Protein AF-A0A3B9SXC8-F1 (afdb_monomer_lite)

Radius of gyration: 32.92 Å; chains: 1; bounding box: 83×52×82 Å

Sequence (196 aa):
MTIPLTVTAPFRIRRLSSLREQAVCPERNLSSRKTNASVHAYSKEIAAYFRMKGECCILKHLKKNGLEVCFAIIVLLTAAAVIAHPKAPPEEQILLETEDARQQWLHLRGWQVSEPECTSVVIPDQWQTVQGENWLRLQHAQGFSPERYAGQQAEKYIYQIDSDTACAYRAELWLCSNILIGAEVYDAKTQIMQSV

pLDDT: mean 73.93, std 23.54, range [28.7, 98.19]

Secondary structure (DSSP, 8-state):
-----------------------------------HHHHHHHHHHHHHHHHHTTT-HHHHHHHHHHHHHHHHHHHHHHHHHHHTS---------B--SHHHHHHHHHTTT--EEEEEEEEEEPPS---SHHHHHHHHHHHHTT--GGGGTTSEEEEEEEEE--SSS--EEEEEEEETTEEEEEEEEETTT--EE--

Structure (mmCIF, N/CA/C/O backbone):
data_AF-A0A3B9SXC8-F1
#
_entry.id   AF-A0A3B9SXC8-F1
#
loop_
_atom_site.group_PDB
_atom_site.id
_atom_site.type_symbol
_atom_site.label_atom_id
_atom_site.label_alt_id
_atom_site.label_comp_id
_atom_site.label_asym_id
_atom_site.label_entity_id
_atom_site.label_seq_id
_atom_site.pdbx_PDB_ins_code
_atom_site.Cartn_x
_atom_site.Cartn_y
_atom_site.Cartn_z
_atom_site.occupancy
_atom_site.B_iso_or_equiv
_atom_site.auth_seq_id
_atom_site.auth_comp_id
_atom_site.auth_asym_id
_atom_site.auth_atom_id
_atom_site.pdbx_PDB_model_num
ATOM 1 N N . MET A 1 1 ? -2.656 -31.547 -40.664 1.00 41.75 1 MET A N 1
ATOM 2 C CA . MET A 1 1 ? -3.637 -31.895 -39.616 1.00 41.75 1 MET A CA 1
ATOM 3 C C . MET A 1 1 ? -4.152 -30.591 -39.055 1.00 41.75 1 MET A C 1
ATOM 5 O O . MET A 1 1 ? -3.390 -29.859 -38.443 1.00 41.75 1 MET A O 1
ATOM 9 N N . THR A 1 2 ? -5.394 -30.265 -39.389 1.00 35.53 2 THR A N 1
ATOM 10 C CA . THR A 1 2 ? -6.016 -28.961 -39.157 1.00 35.53 2 THR A CA 1
ATOM 11 C C . THR A 1 2 ? -7.237 -29.216 -38.291 1.00 35.53 2 THR A C 1
ATOM 13 O O . THR A 1 2 ? -8.120 -29.963 -38.707 1.00 35.53 2 THR A O 1
ATOM 16 N N . ILE A 1 3 ? -7.272 -28.641 -37.093 1.00 39.59 3 ILE A N 1
ATOM 17 C CA . ILE A 1 3 ? -8.461 -28.617 -36.238 1.00 39.59 3 ILE A CA 1
ATOM 18 C C . ILE A 1 3 ? -8.854 -27.143 -36.102 1.00 39.59 3 ILE A C 1
ATOM 20 O O . ILE A 1 3 ? -8.047 -26.362 -35.597 1.00 39.59 3 ILE A O 1
ATOM 24 N N . PRO A 1 4 ? -10.039 -26.730 -36.580 1.00 46.75 4 PRO A N 1
ATOM 25 C CA . PRO A 1 4 ? -10.527 -25.374 -36.402 1.00 46.75 4 PRO A CA 1
ATOM 26 C C . PRO A 1 4 ? -11.306 -25.281 -35.086 1.00 46.75 4 PRO A C 1
ATOM 28 O O . PRO A 1 4 ? -12.203 -26.084 -34.835 1.00 46.75 4 PRO A O 1
ATOM 31 N N . LEU A 1 5 ? -11.013 -24.273 -34.268 1.00 40.22 5 LEU A N 1
ATOM 32 C CA . LEU A 1 5 ? -11.935 -23.826 -33.227 1.00 40.22 5 LEU A CA 1
ATOM 33 C C . LEU A 1 5 ? -12.414 -22.425 -33.580 1.00 40.22 5 LEU A C 1
ATOM 35 O O . LEU A 1 5 ? -11.772 -21.411 -33.328 1.00 40.22 5 LEU A O 1
ATOM 39 N N . THR A 1 6 ? -13.569 -22.421 -34.229 1.00 36.28 6 THR A N 1
ATOM 40 C CA . THR A 1 6 ? -14.466 -21.285 -34.357 1.00 36.28 6 THR A CA 1
ATOM 41 C C . THR A 1 6 ? -15.052 -20.996 -32.977 1.00 36.28 6 THR A C 1
ATOM 43 O O . THR A 1 6 ? -15.774 -21.831 -32.437 1.00 36.28 6 THR A O 1
ATOM 46 N N . VAL A 1 7 ? -14.779 -19.818 -32.412 1.00 37.72 7 VAL A N 1
ATOM 47 C CA . VAL A 1 7 ? -15.604 -19.261 -31.335 1.00 37.72 7 VAL A CA 1
ATOM 48 C C . VAL A 1 7 ? -16.139 -17.910 -31.781 1.00 37.72 7 VAL A C 1
ATOM 50 O O . VAL A 1 7 ? -15.427 -16.972 -32.125 1.00 37.72 7 VAL A O 1
ATOM 53 N N . THR A 1 8 ? -17.457 -17.917 -31.839 1.00 35.22 8 THR A N 1
ATOM 54 C CA . THR A 1 8 ? -18.416 -16.904 -32.232 1.00 35.22 8 THR A CA 1
ATOM 55 C C . THR A 1 8 ? -18.545 -15.756 -31.227 1.00 35.22 8 THR A C 1
ATOM 57 O O . THR A 1 8 ? -18.486 -15.965 -30.021 1.00 35.22 8 THR A O 1
ATOM 60 N N . ALA A 1 9 ? -18.922 -14.603 -31.793 1.00 40.50 9 ALA A N 1
ATOM 61 C CA . ALA A 1 9 ? -19.643 -13.459 -31.221 1.00 40.50 9 ALA A CA 1
ATOM 62 C C . ALA A 1 9 ? -18.836 -12.342 -30.512 1.00 40.50 9 ALA A C 1
ATOM 64 O O . ALA A 1 9 ? -18.304 -12.541 -29.423 1.00 40.50 9 ALA A O 1
ATOM 65 N N . PRO A 1 10 ? -18.848 -11.105 -31.059 1.00 41.41 10 PRO A N 1
ATOM 66 C CA . PRO A 1 10 ? -18.435 -9.919 -30.320 1.00 41.41 10 PRO A CA 1
ATOM 67 C C . PRO A 1 10 ? -19.537 -9.509 -29.332 1.00 41.41 10 PRO A C 1
ATOM 69 O O . PRO A 1 10 ? -20.672 -9.221 -29.723 1.00 41.41 10 PRO A O 1
ATOM 72 N N . PHE A 1 11 ? -19.197 -9.438 -28.045 1.00 32.97 11 PHE A N 1
ATOM 73 C CA . PHE A 1 11 ? -20.052 -8.831 -27.028 1.00 32.97 11 PHE A CA 1
ATOM 74 C C . PHE A 1 11 ? -20.160 -7.324 -27.303 1.00 32.97 11 PHE A C 1
ATOM 76 O O . PHE A 1 11 ? -19.280 -6.522 -26.996 1.00 32.97 11 PHE A O 1
ATOM 83 N N . ARG A 1 12 ? -21.257 -6.935 -27.954 1.00 36.47 12 ARG A N 1
ATOM 84 C CA . ARG A 1 12 ? -21.617 -5.548 -28.245 1.00 36.47 12 ARG A CA 1
ATOM 85 C C . ARG A 1 12 ? -22.215 -4.934 -26.982 1.00 36.47 12 ARG A C 1
ATOM 87 O O . ARG A 1 12 ? -23.417 -5.052 -26.751 1.00 36.47 12 ARG A O 1
ATOM 94 N N . ILE A 1 13 ? -21.396 -4.272 -26.166 1.00 37.38 13 ILE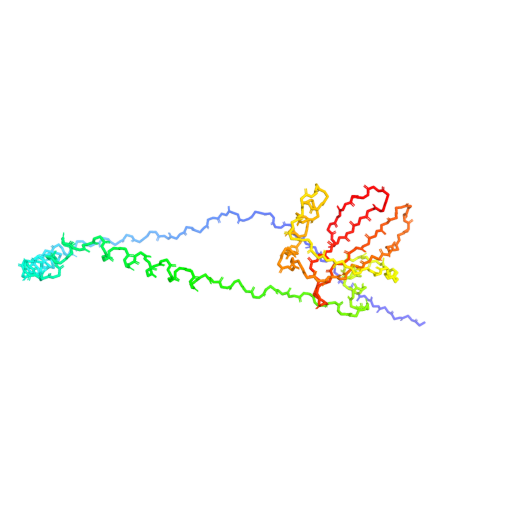 A N 1
ATOM 95 C CA . ILE A 1 13 ? -21.895 -3.486 -25.031 1.00 37.38 13 ILE A CA 1
ATOM 96 C C . ILE A 1 13 ? -22.699 -2.305 -25.592 1.00 37.38 13 ILE A C 1
ATOM 98 O O . ILE A 1 13 ? -22.151 -1.322 -26.095 1.00 37.38 13 ILE A O 1
ATOM 102 N N . ARG A 1 14 ? -24.032 -2.418 -25.549 1.00 34.25 14 ARG A N 1
ATOM 103 C CA . ARG A 1 14 ? -24.936 -1.284 -25.754 1.00 34.25 14 ARG A CA 1
ATOM 104 C C . ARG A 1 14 ? -24.784 -0.344 -24.563 1.00 34.25 14 ARG A C 1
ATOM 106 O O . ARG A 1 14 ? -25.125 -0.691 -23.438 1.00 34.25 14 ARG A O 1
ATOM 113 N N . ARG A 1 15 ? -24.314 0.868 -24.844 1.00 36.38 15 ARG A N 1
ATOM 114 C CA . ARG A 1 15 ? -24.409 2.035 -23.968 1.00 36.38 15 ARG A CA 1
ATOM 115 C C . ARG A 1 15 ? -25.897 2.307 -23.692 1.00 36.38 15 ARG A C 1
ATOM 117 O O . ARG A 1 15 ? -26.592 2.812 -24.567 1.00 36.38 15 ARG A O 1
ATOM 124 N N . LEU A 1 16 ? -26.393 1.945 -22.510 1.00 32.81 16 LEU A N 1
ATOM 125 C CA . LEU A 1 16 ? -27.698 2.390 -22.016 1.00 32.81 16 LEU A CA 1
ATOM 126 C C . LEU A 1 16 ? -27.508 3.723 -21.288 1.00 32.81 16 LEU A C 1
ATOM 128 O O . LEU A 1 16 ? -27.362 3.786 -20.073 1.00 32.81 16 LEU A O 1
ATOM 132 N N . SER A 1 17 ? -27.477 4.804 -22.061 1.00 38.69 17 SER A N 1
ATOM 133 C CA . SER A 1 17 ? -27.899 6.110 -21.565 1.00 38.69 17 SER A CA 1
ATOM 134 C C . SER A 1 17 ? -29.427 6.131 -21.474 1.00 38.69 17 SER A C 1
ATOM 136 O O . SER A 1 17 ? -30.084 5.637 -22.386 1.00 38.69 17 SER A O 1
ATOM 138 N N . SER A 1 18 ? -29.963 6.798 -20.449 1.00 40.09 18 SER A N 1
ATOM 139 C CA . SER A 1 18 ? -31.357 7.266 -20.365 1.00 40.09 18 SER A CA 1
ATOM 140 C C . SER A 1 18 ? -32.436 6.217 -20.047 1.00 40.09 18 SER A C 1
ATOM 142 O O . SER A 1 18 ? -33.113 5.728 -20.944 1.00 40.09 18 SER A O 1
ATOM 144 N N . LEU A 1 19 ? -32.707 6.020 -18.751 1.00 35.75 19 LEU A N 1
ATOM 145 C CA . LEU A 1 19 ? -34.068 5.829 -18.226 1.00 35.75 19 LEU A CA 1
ATOM 146 C C . LEU A 1 19 ? -34.187 6.554 -16.877 1.00 35.75 19 LEU A C 1
ATOM 148 O O . LEU A 1 19 ? -34.131 5.960 -15.804 1.00 35.75 19 LEU A O 1
ATOM 152 N N . ARG A 1 20 ? -34.316 7.880 -16.953 1.00 39.22 20 ARG A N 1
ATOM 153 C CA . ARG A 1 20 ? -34.888 8.716 -15.899 1.00 39.22 20 ARG A CA 1
ATOM 154 C C . ARG A 1 20 ? -36.279 9.106 -16.378 1.00 39.22 20 ARG A C 1
ATOM 156 O O . ARG A 1 20 ? -36.427 10.196 -16.899 1.00 39.22 20 ARG A O 1
ATOM 163 N N . GLU A 1 21 ? -37.275 8.236 -16.228 1.00 35.66 21 GLU A N 1
ATOM 164 C CA . GLU A 1 21 ? -38.664 8.678 -16.350 1.00 35.66 21 GLU A CA 1
ATOM 165 C C . GLU A 1 21 ? -39.648 7.720 -15.653 1.00 35.66 21 GLU A C 1
ATOM 167 O O . GLU A 1 21 ? -39.766 6.554 -16.009 1.00 35.66 21 GLU A O 1
ATOM 172 N N . GLN A 1 22 ? -40.331 8.278 -14.647 1.00 35.88 22 GLN A N 1
ATOM 173 C CA . GLN A 1 22 ? -41.727 8.041 -14.257 1.00 35.88 22 GLN A CA 1
ATOM 174 C C . GLN A 1 22 ? -42.167 6.629 -13.821 1.00 35.88 22 GLN A C 1
ATOM 176 O O . GLN A 1 22 ? -42.551 5.783 -14.620 1.00 35.88 22 GLN A O 1
ATOM 181 N N . ALA A 1 23 ? -42.323 6.469 -12.502 1.00 30.34 23 ALA A N 1
ATOM 182 C CA . ALA A 1 23 ? -43.360 5.617 -11.923 1.00 30.34 23 ALA A CA 1
ATOM 183 C C . ALA A 1 23 ? -44.338 6.507 -11.138 1.00 30.34 23 ALA A C 1
ATOM 185 O O . ALA A 1 23 ? -44.124 6.842 -9.974 1.00 30.34 23 ALA A O 1
ATOM 186 N N . VAL A 1 24 ? -45.391 6.936 -11.835 1.00 35.31 24 VAL A N 1
ATOM 187 C CA . VAL A 1 24 ? -46.638 7.455 -11.265 1.00 35.31 24 VAL A CA 1
ATOM 188 C C . VAL A 1 24 ? -47.483 6.245 -10.861 1.00 35.31 24 VAL A C 1
ATOM 190 O O . VAL A 1 24 ? -47.718 5.368 -11.688 1.00 35.31 24 VAL A O 1
ATOM 193 N N . CYS A 1 25 ? -47.966 6.204 -9.618 1.00 28.70 25 CYS A N 1
ATOM 194 C CA . CYS A 1 25 ? -49.008 5.266 -9.186 1.00 28.70 25 CYS A CA 1
ATOM 195 C C . CYS A 1 25 ? -50.291 6.039 -8.822 1.00 28.70 25 CYS A C 1
ATOM 197 O O . CYS A 1 25 ? -50.199 7.157 -8.316 1.00 28.70 25 CYS A O 1
ATOM 199 N N . PRO A 1 26 ? -51.481 5.477 -9.106 1.00 36.25 26 PRO A N 1
ATOM 200 C CA . PRO A 1 26 ? -52.708 6.241 -9.324 1.00 36.25 26 PRO A CA 1
ATOM 201 C C . PRO A 1 26 ? -53.457 6.624 -8.040 1.00 36.25 26 PRO A C 1
ATOM 203 O O . PRO A 1 26 ? -53.543 5.849 -7.085 1.00 36.25 26 PRO A O 1
ATOM 206 N N . GLU A 1 27 ? -54.080 7.805 -8.081 1.00 36.94 27 GLU A N 1
ATOM 207 C CA . GLU A 1 27 ? -55.102 8.270 -7.142 1.00 36.94 27 GLU A CA 1
ATOM 208 C C . GLU A 1 27 ? -56.268 7.277 -7.050 1.00 36.94 27 GLU A C 1
ATOM 210 O O . GLU A 1 27 ? -56.866 6.889 -8.057 1.00 36.94 27 GLU A O 1
ATOM 215 N N . ARG A 1 28 ? -56.663 6.932 -5.821 1.00 32.62 28 ARG A N 1
ATOM 216 C CA . ARG A 1 28 ? -57.955 6.302 -5.542 1.00 32.62 28 ARG A CA 1
ATOM 217 C C . ARG A 1 28 ? -58.755 7.226 -4.634 1.00 32.62 28 ARG A C 1
ATOM 219 O O . ARG A 1 28 ? -58.587 7.231 -3.419 1.00 32.62 28 ARG A O 1
ATOM 226 N N . ASN A 1 29 ? -59.632 8.006 -5.257 1.00 36.66 29 ASN A N 1
ATOM 227 C CA . ASN A 1 29 ? -60.699 8.730 -4.584 1.00 36.66 29 ASN A CA 1
ATOM 228 C C . ASN A 1 29 ? -61.654 7.720 -3.923 1.00 36.66 29 ASN A C 1
ATOM 230 O O . ASN A 1 29 ? -62.361 6.992 -4.619 1.00 36.66 29 ASN A O 1
ATOM 234 N N . LEU A 1 30 ? -61.702 7.692 -2.589 1.00 35.41 30 LEU A N 1
ATOM 235 C CA . LEU A 1 30 ? -62.837 7.149 -1.842 1.00 35.41 30 LEU A CA 1
ATOM 236 C C . LEU A 1 30 ? -63.518 8.294 -1.089 1.00 35.41 30 LEU A C 1
ATOM 238 O O . LEU A 1 30 ? -63.163 8.659 0.029 1.00 35.41 30 LEU A O 1
ATOM 242 N N . SER A 1 31 ? -64.542 8.843 -1.734 1.00 46.47 31 SER A N 1
ATOM 243 C CA . SER A 1 31 ? -65.661 9.480 -1.053 1.00 46.47 31 SER A CA 1
ATOM 244 C C . SER A 1 31 ? -66.258 8.491 -0.050 1.00 46.47 31 SER A C 1
ATOM 246 O O . SER A 1 31 ? -66.733 7.432 -0.450 1.00 46.47 31 SER A O 1
ATOM 248 N N . SER A 1 32 ? -66.294 8.844 1.236 1.00 37.50 32 SER A N 1
ATOM 249 C CA . SER A 1 32 ? -67.434 8.476 2.076 1.00 37.50 32 SER A CA 1
ATOM 250 C C . SER A 1 32 ? -67.508 9.350 3.323 1.00 37.50 32 SER A C 1
ATOM 252 O O . SER A 1 32 ? -66.786 9.178 4.300 1.00 37.50 32 SER A O 1
ATOM 254 N N . ARG A 1 33 ? -68.497 10.246 3.303 1.00 48.03 33 ARG A N 1
ATOM 255 C CA . ARG A 1 33 ? -69.255 10.672 4.486 1.00 48.03 33 ARG A CA 1
ATOM 256 C C . ARG A 1 33 ? -69.512 9.469 5.413 1.00 48.03 33 ARG A C 1
ATOM 258 O O . ARG A 1 33 ? -69.829 8.395 4.905 1.00 48.03 33 ARG A O 1
ATOM 265 N N . LYS A 1 34 ? -69.498 9.718 6.731 1.00 45.28 34 LYS A N 1
ATOM 266 C CA . LYS A 1 34 ? -69.638 8.801 7.896 1.00 45.28 34 LYS A CA 1
ATOM 267 C C . LYS A 1 34 ? -68.255 8.545 8.499 1.00 45.28 34 LYS A C 1
ATOM 269 O O . LYS A 1 34 ? -67.538 7.695 8.010 1.00 45.28 34 LYS A O 1
ATOM 274 N N . THR A 1 35 ? -67.801 9.340 9.472 1.00 44.28 35 THR A N 1
ATOM 275 C CA . THR A 1 35 ? -67.821 8.911 10.891 1.00 44.28 35 THR A CA 1
ATOM 276 C C . THR A 1 35 ? -67.582 10.073 11.884 1.00 44.28 35 THR A C 1
ATOM 278 O O . THR A 1 35 ? -66.965 9.894 12.933 1.00 44.28 35 THR A O 1
ATOM 281 N N . ASN A 1 36 ? -68.113 11.277 11.633 1.00 46.28 36 ASN A N 1
ATOM 282 C CA . ASN A 1 36 ? -67.948 12.414 12.566 1.00 46.28 36 ASN A CA 1
ATOM 283 C C . ASN A 1 36 ? -68.540 12.174 13.976 1.00 46.28 36 ASN A C 1
ATOM 285 O O . ASN A 1 36 ? -68.156 12.852 14.925 1.00 46.28 36 ASN A O 1
ATOM 289 N N . ALA A 1 37 ? -69.422 11.182 14.143 1.00 49.75 37 ALA A N 1
ATOM 290 C CA . ALA A 1 37 ? -69.947 10.783 15.450 1.00 49.75 37 ALA A CA 1
ATOM 291 C C . ALA A 1 37 ? -68.946 9.956 16.290 1.00 49.75 37 ALA A C 1
ATOM 293 O O . ALA A 1 37 ? -68.973 10.031 17.514 1.00 49.75 37 ALA A O 1
ATOM 294 N N . SER A 1 38 ? -68.024 9.216 15.658 1.00 49.53 38 SER A N 1
ATOM 295 C CA . SER A 1 38 ? -67.081 8.330 16.366 1.00 49.53 38 SER A CA 1
ATOM 296 C C . SER A 1 38 ? -65.869 9.079 16.925 1.00 49.53 38 SER A C 1
ATOM 298 O O . SER A 1 38 ? -65.367 8.744 17.994 1.00 49.53 38 SER A O 1
ATOM 300 N N . VAL A 1 39 ? -65.432 10.141 16.242 1.00 51.53 39 VAL A N 1
ATOM 301 C CA . VAL A 1 39 ? -64.294 10.971 16.679 1.00 51.53 39 VAL A CA 1
ATOM 302 C C . VAL A 1 39 ? -64.655 11.803 17.921 1.00 51.53 39 VAL A C 1
ATOM 304 O O . VAL A 1 39 ? -63.817 12.017 18.794 1.00 51.53 39 VAL A O 1
ATOM 307 N N . HIS A 1 40 ? -65.922 12.213 18.054 1.00 46.88 40 HIS A N 1
ATOM 308 C CA . HIS A 1 40 ? -66.420 12.940 19.230 1.00 46.88 40 HIS A CA 1
ATOM 309 C C . HIS A 1 40 ? -66.669 12.049 20.458 1.00 46.88 40 HIS A C 1
ATOM 311 O O . HIS A 1 40 ? -66.651 12.549 21.583 1.00 46.88 40 HIS A O 1
ATOM 317 N N . ALA A 1 41 ? -66.887 10.744 20.266 1.00 53.62 41 ALA A N 1
ATOM 318 C CA . ALA A 1 41 ? -66.973 9.785 21.367 1.00 53.62 41 ALA A CA 1
ATOM 319 C C . ALA A 1 41 ? -65.577 9.492 21.949 1.00 53.62 41 ALA A C 1
ATOM 321 O O . ALA A 1 41 ? -65.388 9.575 23.160 1.00 53.62 41 ALA A O 1
ATOM 322 N N . TYR A 1 42 ? -64.573 9.301 21.083 1.00 47.28 42 TYR A N 1
ATOM 323 C CA . TYR A 1 42 ? -63.182 9.097 21.504 1.00 47.28 42 TYR A CA 1
ATOM 324 C C . TYR A 1 42 ? -62.574 10.320 22.212 1.00 47.28 42 TYR A C 1
ATOM 326 O O . TYR A 1 42 ? -61.844 10.168 23.191 1.00 47.28 42 TYR A O 1
ATO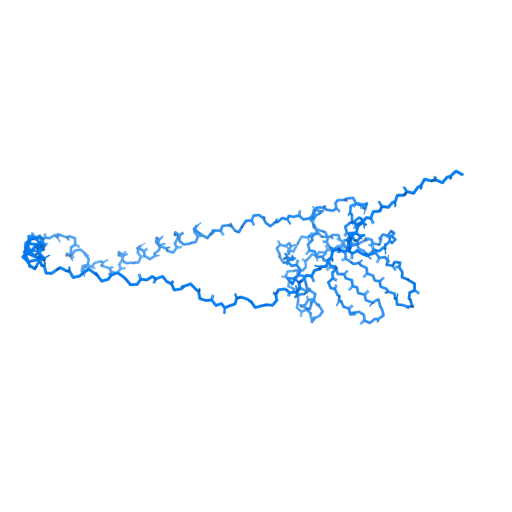M 334 N N . SER A 1 43 ? -62.887 11.548 21.776 1.00 52.94 43 SER A N 1
ATOM 335 C CA . SER A 1 43 ? -62.327 12.753 22.410 1.00 52.94 43 SER A CA 1
ATOM 336 C C . SER A 1 43 ? -62.867 12.995 23.825 1.00 52.94 43 SER A C 1
ATOM 338 O O . SER A 1 43 ? -62.132 13.487 24.684 1.00 52.94 43 SER A O 1
ATOM 340 N N . LYS A 1 44 ? -64.120 12.604 24.100 1.00 53.59 44 LYS A N 1
ATOM 341 C CA . LYS A 1 44 ? -64.721 12.708 25.439 1.00 53.59 44 LYS A CA 1
ATOM 342 C C . LYS A 1 44 ? -64.151 11.677 26.413 1.00 53.59 44 LYS A C 1
ATOM 344 O O . LYS A 1 44 ? -63.931 12.026 27.571 1.00 53.59 44 LYS A O 1
ATOM 349 N N . GLU A 1 45 ? -63.844 10.464 25.956 1.00 56.41 45 GLU A N 1
ATOM 350 C CA . GLU A 1 45 ? -63.185 9.445 26.788 1.00 56.41 45 GLU A CA 1
ATOM 351 C C . GLU A 1 45 ? -61.725 9.802 27.097 1.00 56.41 45 GLU A C 1
ATOM 353 O O . GLU A 1 45 ? -61.291 9.689 28.244 1.00 56.41 45 GLU A O 1
ATOM 358 N N . ILE A 1 46 ? -60.985 10.349 26.126 1.00 54.84 46 ILE A N 1
ATOM 359 C CA . ILE A 1 46 ? -59.613 10.833 26.351 1.00 54.84 46 ILE A CA 1
ATOM 360 C C . ILE A 1 46 ? -59.610 12.035 27.312 1.00 54.84 46 ILE A C 1
ATOM 362 O O . ILE A 1 46 ? -58.788 12.094 28.227 1.00 54.84 46 ILE A O 1
ATOM 366 N N . ALA A 1 47 ? -60.560 12.968 27.181 1.00 54.53 47 ALA A N 1
ATOM 367 C CA . ALA A 1 47 ? -60.687 14.100 28.101 1.00 54.53 47 ALA A CA 1
ATOM 368 C C . ALA A 1 47 ? -61.084 13.670 29.527 1.00 54.53 47 ALA A C 1
ATOM 370 O O . ALA A 1 47 ? -60.620 14.274 30.496 1.00 54.53 47 ALA A O 1
ATOM 371 N N . ALA A 1 48 ? -61.888 12.612 29.681 1.00 56.12 48 ALA A N 1
ATOM 372 C CA . ALA A 1 48 ? -62.197 12.020 30.983 1.00 56.12 48 ALA A CA 1
ATOM 373 C C . ALA A 1 48 ? -60.966 11.332 31.601 1.00 56.12 48 ALA A C 1
ATOM 375 O O . ALA A 1 48 ? -60.697 11.518 32.788 1.00 56.12 48 ALA A O 1
ATOM 376 N N . TYR A 1 49 ? -60.157 10.642 30.789 1.00 50.72 49 TYR A N 1
ATOM 377 C CA . TYR A 1 49 ? -58.886 10.049 31.218 1.00 50.72 49 TYR A CA 1
ATOM 378 C C . TYR A 1 49 ? -57.869 11.114 31.675 1.00 50.72 49 TYR A C 1
ATOM 380 O O . TYR A 1 49 ? -57.181 10.931 32.681 1.00 50.72 49 TYR A O 1
ATOM 388 N N . PHE A 1 50 ? -57.825 12.272 31.005 1.00 50.53 50 PHE A N 1
ATOM 389 C CA . PHE A 1 50 ? -56.994 13.409 31.421 1.00 50.53 50 PHE A CA 1
ATOM 390 C C . PHE A 1 50 ? -57.550 14.169 32.637 1.00 50.53 50 PHE A C 1
ATOM 392 O O . PHE A 1 50 ? -56.770 14.653 33.455 1.00 50.53 50 PHE A O 1
ATOM 399 N N . ARG A 1 51 ? -58.877 14.240 32.815 1.00 47.97 51 ARG A N 1
ATOM 400 C CA . ARG A 1 51 ? -59.513 14.911 33.966 1.00 47.97 51 ARG A CA 1
ATOM 401 C C . ARG A 1 51 ? -59.434 14.084 35.258 1.00 47.97 51 ARG A C 1
ATOM 403 O O . ARG A 1 51 ? -59.406 14.671 36.333 1.00 47.97 51 ARG A O 1
ATOM 410 N N . MET A 1 52 ? -59.323 12.755 35.173 1.00 45.09 52 MET A N 1
ATOM 411 C CA . MET A 1 52 ? -59.172 11.879 36.348 1.00 45.09 52 MET A CA 1
ATOM 412 C C . MET A 1 52 ? -57.728 11.756 36.866 1.00 45.09 52 MET A C 1
ATOM 414 O O . MET A 1 52 ? -57.521 11.395 38.020 1.00 45.09 52 MET A O 1
ATOM 418 N N . LYS A 1 53 ? -56.715 12.089 36.052 1.00 47.41 53 LYS A N 1
ATOM 419 C CA . LYS A 1 53 ? -55.289 12.072 36.446 1.00 47.41 53 LYS A CA 1
ATOM 420 C C . LYS A 1 53 ? -54.733 13.446 36.839 1.00 47.41 53 LYS A C 1
ATOM 422 O O . LYS A 1 53 ? -53.517 13.640 36.871 1.00 47.41 53 LYS A O 1
ATOM 427 N N . GLY A 1 54 ? -55.619 14.371 37.213 1.00 48.56 54 GLY A N 1
ATOM 428 C CA . GLY A 1 54 ? -55.280 15.685 37.771 1.00 48.56 54 GLY A CA 1
ATOM 429 C C . GLY A 1 54 ? -54.504 15.649 39.093 1.00 48.56 54 GLY A C 1
ATOM 430 O O . GLY A 1 54 ? -54.017 16.688 39.526 1.00 48.56 54 GLY A O 1
ATOM 431 N N . GLU A 1 55 ? -54.308 14.474 39.702 1.00 54.38 55 GLU A N 1
ATOM 432 C CA . GLU A 1 55 ? -53.460 14.305 40.888 1.00 54.38 55 GLU A CA 1
ATOM 433 C C . GLU A 1 55 ? -52.512 13.097 40.789 1.00 54.38 55 GLU A C 1
ATOM 435 O O . GLU A 1 55 ? -52.240 12.410 41.769 1.00 54.38 55 GLU A O 1
ATOM 440 N N . CYS A 1 56 ? -51.941 12.827 39.609 1.00 45.69 56 CYS A N 1
ATOM 441 C CA . CYS A 1 56 ? -50.800 11.912 39.538 1.00 45.69 56 CYS A CA 1
ATOM 442 C C . CYS A 1 56 ? -49.560 12.591 40.147 1.00 45.69 56 CYS A C 1
ATOM 444 O O . CYS A 1 56 ? -48.992 13.517 39.563 1.00 45.69 56 CYS A O 1
ATOM 446 N N . CYS A 1 57 ? -49.098 12.085 41.294 1.00 46.50 57 CYS A N 1
ATOM 447 C CA . CYS A 1 57 ? -47.878 12.501 42.002 1.00 46.50 57 CYS A CA 1
ATOM 448 C C . CYS A 1 57 ? -46.627 12.638 41.101 1.00 46.50 57 CYS A C 1
ATOM 450 O O . CYS A 1 57 ? -45.713 13.392 41.427 1.00 46.50 57 CYS A O 1
ATOM 452 N N . ILE A 1 58 ? -46.616 11.988 39.932 1.00 52.25 58 ILE A N 1
ATOM 453 C CA . ILE A 1 58 ? -45.561 12.065 38.909 1.00 52.25 58 ILE A CA 1
ATOM 454 C C . ILE A 1 58 ? -45.406 13.480 38.317 1.00 52.25 58 ILE A C 1
ATOM 456 O O . ILE A 1 58 ? -44.282 13.945 38.136 1.00 52.25 58 ILE A O 1
ATOM 460 N N . LEU A 1 59 ? -46.499 14.219 38.089 1.00 50.56 59 LEU A N 1
ATOM 461 C CA . LEU A 1 59 ? -46.430 15.590 37.555 1.00 50.56 59 LEU A CA 1
ATOM 462 C C . LEU A 1 59 ? -45.928 16.604 38.596 1.00 50.56 59 LEU A C 1
ATOM 464 O O . LEU A 1 59 ? -45.243 17.565 38.245 1.00 50.56 59 LEU A O 1
ATOM 468 N N . LYS A 1 60 ? -46.202 16.372 39.888 1.00 49.91 60 LYS A N 1
ATOM 469 C CA . LYS A 1 60 ? -45.656 17.199 40.980 1.00 49.91 60 LYS A CA 1
ATOM 470 C C . LYS A 1 60 ? -44.149 16.965 41.161 1.00 49.91 60 LYS A C 1
ATOM 472 O O . LYS A 1 60 ? -43.423 17.919 41.434 1.00 49.91 60 LYS A O 1
ATOM 477 N N . HIS A 1 61 ? -43.666 15.740 40.934 1.00 48.59 61 HIS A N 1
ATOM 478 C CA . HIS A 1 61 ? -42.236 15.418 41.009 1.00 48.59 61 HIS A CA 1
ATOM 479 C C . HIS A 1 61 ? -41.429 15.946 39.811 1.00 48.59 61 HIS A C 1
ATOM 481 O O . HIS A 1 61 ? -40.317 16.441 39.999 1.00 48.59 61 HIS A O 1
ATOM 487 N N . LEU A 1 62 ? -42.010 15.933 38.605 1.00 49.28 62 LEU A N 1
ATO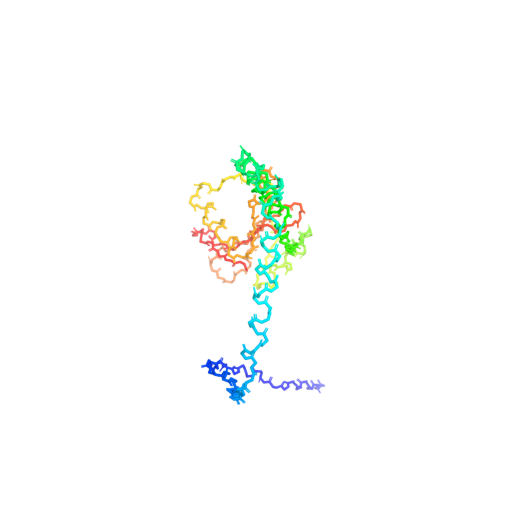M 488 C CA . LEU A 1 62 ? -41.411 16.534 37.404 1.00 49.28 62 LEU A CA 1
ATOM 489 C C . LEU A 1 62 ? -41.278 18.060 37.506 1.00 49.28 62 LEU A C 1
ATOM 491 O O . LEU A 1 62 ? -40.350 18.629 36.948 1.00 49.28 62 LEU A O 1
ATOM 495 N N . LYS A 1 63 ? -42.143 18.752 38.257 1.00 52.84 63 LYS A N 1
ATOM 496 C CA . LYS A 1 63 ? -42.003 20.206 38.450 1.00 52.84 63 LYS A CA 1
ATOM 497 C C . LYS A 1 63 ? -40.885 20.586 39.435 1.00 52.84 63 LYS A C 1
ATOM 499 O O . LYS A 1 63 ? -40.370 21.695 39.352 1.00 52.84 63 LYS A O 1
ATOM 504 N N . LYS A 1 64 ? -40.504 19.687 40.354 1.00 56.50 64 LYS A N 1
ATOM 505 C CA . LYS A 1 64 ? -39.460 19.936 41.368 1.00 56.50 64 LYS A CA 1
ATOM 506 C C . LYS A 1 64 ? -38.075 19.436 40.933 1.00 56.50 64 LYS A C 1
ATOM 508 O O . LYS A 1 64 ? -37.093 20.108 41.216 1.00 56.50 64 LYS A O 1
ATOM 513 N N . ASN A 1 65 ? -38.015 18.321 40.195 1.00 55.03 65 ASN A N 1
ATOM 514 C CA . ASN A 1 65 ? -36.765 17.671 39.770 1.00 55.03 65 ASN A CA 1
ATOM 515 C C . ASN A 1 65 ? -36.726 17.382 38.250 1.00 55.03 65 ASN A C 1
ATOM 517 O O . ASN A 1 65 ? -35.966 16.531 37.801 1.00 55.03 65 ASN A O 1
ATOM 521 N N . GLY A 1 66 ? -37.564 18.034 37.435 1.00 59.53 66 GLY A N 1
ATOM 522 C CA . GLY A 1 66 ? -37.696 17.727 36.000 1.00 59.53 66 GLY A CA 1
ATOM 523 C C . GLY A 1 66 ? -36.411 17.893 35.197 1.00 59.53 66 GLY A C 1
ATOM 524 O O . GLY A 1 66 ? -36.204 17.165 34.233 1.00 59.53 66 GLY A O 1
ATOM 525 N N . LEU A 1 67 ? -35.523 18.787 35.633 1.00 64.25 67 LEU A N 1
ATOM 526 C CA . LEU A 1 67 ? -34.210 18.968 35.020 1.00 64.25 67 LEU A CA 1
ATOM 527 C C . LEU A 1 67 ? -33.329 17.716 35.174 1.00 64.25 67 LEU A C 1
ATOM 529 O O . LEU A 1 67 ? -32.720 17.283 34.202 1.00 64.25 67 LEU A O 1
ATOM 533 N N . GLU A 1 68 ? -33.331 17.093 36.355 1.00 69.38 68 GLU A N 1
ATOM 534 C CA . GLU A 1 68 ? -32.573 15.867 36.655 1.00 69.38 68 GLU A CA 1
ATOM 535 C C . GLU A 1 68 ? -33.087 14.677 35.834 1.00 69.38 68 GLU A C 1
ATOM 537 O O . GLU A 1 68 ? -32.310 13.908 35.272 1.00 69.38 68 GLU A O 1
ATOM 542 N N . VAL A 1 69 ? -34.413 14.555 35.706 1.00 77.06 69 VAL A N 1
ATOM 543 C CA . VAL A 1 69 ? -35.044 13.479 34.925 1.00 77.06 69 VAL A CA 1
ATOM 544 C C . VAL A 1 69 ? -34.740 13.638 33.433 1.00 77.06 69 VAL A C 1
ATOM 546 O O . VAL A 1 69 ? -34.417 12.657 32.766 1.00 77.06 69 VAL A O 1
ATOM 549 N N . CYS A 1 70 ? -34.775 14.866 32.906 1.00 76.56 70 CYS A N 1
ATOM 550 C CA . CYS A 1 70 ? -34.372 15.143 31.528 1.00 76.56 70 CYS A CA 1
ATOM 551 C C . CYS A 1 70 ? -32.889 14.830 31.295 1.00 76.56 70 CYS A C 1
ATOM 553 O O . CYS A 1 70 ? -32.552 14.238 30.273 1.00 76.56 70 CYS A O 1
ATOM 555 N N . PHE A 1 71 ? -32.014 15.174 32.244 1.00 79.25 71 PHE A N 1
ATOM 556 C CA . PHE A 1 71 ? -30.584 14.886 32.143 1.00 79.25 71 PHE A CA 1
ATOM 557 C C . PHE A 1 71 ? -30.317 13.376 32.119 1.00 79.25 71 PHE A C 1
ATOM 559 O O . PHE A 1 71 ? -29.587 12.894 31.257 1.00 79.25 71 PHE A O 1
ATOM 566 N N . ALA A 1 72 ? -30.986 12.613 32.987 1.00 81.06 72 ALA A N 1
ATOM 567 C CA . ALA A 1 72 ? -30.889 11.156 33.008 1.00 81.06 72 ALA A CA 1
ATOM 568 C C . ALA A 1 72 ? -31.357 10.517 31.688 1.00 81.06 72 ALA A C 1
ATOM 570 O O . ALA A 1 72 ? -30.705 9.605 31.185 1.00 81.06 72 ALA A O 1
ATOM 571 N N . ILE A 1 73 ? -32.447 11.018 31.094 1.00 85.06 73 ILE A N 1
ATOM 572 C CA . ILE A 1 73 ? -32.949 10.538 29.797 1.00 85.06 73 ILE A CA 1
ATOM 573 C C . ILE A 1 73 ? -31.965 10.874 28.671 1.00 85.06 73 ILE A C 1
ATOM 575 O O . ILE A 1 73 ? -31.692 10.019 27.834 1.00 85.06 73 ILE A O 1
ATOM 579 N N . ILE A 1 74 ? -31.398 12.084 28.658 1.00 85.50 74 ILE A N 1
ATOM 580 C CA . ILE A 1 74 ? -30.403 12.490 27.655 1.00 85.50 74 ILE A CA 1
ATOM 581 C C . ILE A 1 74 ? -29.154 11.611 27.755 1.00 85.50 74 ILE A C 1
ATOM 583 O O . ILE A 1 74 ? -28.698 11.115 26.731 1.00 85.50 74 ILE A O 1
ATOM 587 N N . VAL A 1 75 ? -28.645 11.356 28.964 1.00 86.38 75 VAL A N 1
ATOM 588 C CA . VAL A 1 75 ? -27.491 10.468 29.192 1.00 86.38 75 VAL A CA 1
ATOM 589 C C . VAL A 1 75 ? -27.780 9.037 28.726 1.00 86.38 75 VAL A C 1
ATOM 591 O O . VAL A 1 75 ? -26.926 8.397 28.121 1.00 86.38 75 VAL A O 1
ATOM 594 N N . LEU A 1 76 ? -28.994 8.532 28.956 1.00 84.06 76 LEU A N 1
ATOM 595 C CA . L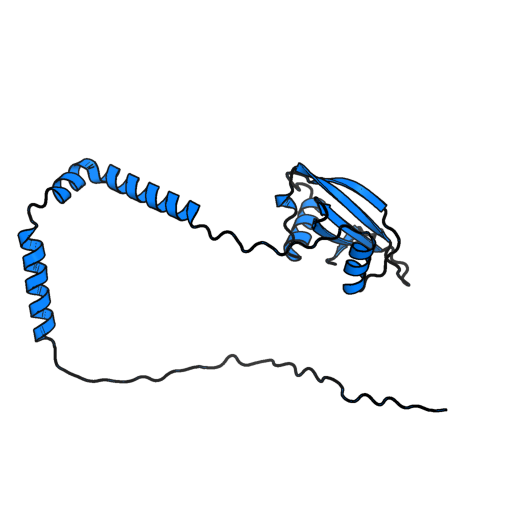EU A 1 76 ? -29.410 7.211 28.481 1.00 84.06 76 LEU A CA 1
ATOM 596 C C . LEU A 1 76 ? -29.498 7.143 26.952 1.00 84.06 76 LEU A C 1
ATOM 598 O O . LEU A 1 76 ? -29.058 6.161 26.357 1.00 84.06 76 LEU A O 1
ATOM 602 N N . LEU A 1 77 ? -30.037 8.183 26.315 1.00 83.25 77 LEU A N 1
ATOM 603 C CA . LEU A 1 77 ? -30.150 8.260 24.859 1.00 83.25 77 LEU A CA 1
ATOM 604 C C . LEU A 1 77 ? -28.782 8.425 24.186 1.00 83.25 77 LEU A C 1
ATOM 606 O O . LEU A 1 77 ? -28.541 7.789 23.162 1.00 83.25 77 LEU A O 1
ATOM 610 N N . THR A 1 78 ? -27.868 9.218 24.757 1.00 75.56 78 THR A N 1
ATOM 611 C CA . THR A 1 78 ? -26.500 9.349 24.232 1.00 75.56 78 THR A CA 1
ATOM 612 C C . THR A 1 78 ? -25.704 8.065 24.431 1.00 75.56 78 THR A C 1
ATOM 614 O O . THR A 1 78 ? -25.055 7.617 23.491 1.00 75.56 78 THR A O 1
ATOM 617 N N . ALA A 1 79 ? -25.809 7.409 25.590 1.00 77.00 79 ALA A N 1
ATOM 618 C CA . ALA A 1 79 ? -25.185 6.107 25.816 1.00 77.00 79 ALA A CA 1
ATOM 619 C C . ALA A 1 79 ? -25.711 5.045 24.836 1.00 77.00 79 ALA A C 1
ATOM 621 O O . ALA A 1 79 ? -24.927 4.308 24.242 1.00 77.00 79 ALA A O 1
ATOM 622 N N . ALA A 1 80 ? -27.027 5.003 24.603 1.00 75.06 80 ALA A N 1
ATOM 623 C CA . ALA A 1 80 ? -27.625 4.095 23.629 1.00 75.06 80 ALA A CA 1
ATOM 624 C C . ALA A 1 80 ? -27.163 4.393 22.193 1.00 75.06 80 ALA A C 1
ATOM 626 O O . ALA A 1 80 ? -26.878 3.458 21.453 1.00 75.06 80 ALA A O 1
ATOM 627 N N . ALA A 1 81 ? -27.033 5.667 21.806 1.00 72.94 81 ALA A N 1
ATOM 628 C CA . ALA A 1 81 ? -26.532 6.057 20.487 1.00 72.94 81 ALA A CA 1
ATOM 629 C C . ALA A 1 81 ? -25.055 5.676 20.276 1.00 72.94 81 ALA A C 1
ATOM 631 O O . ALA A 1 81 ? -24.703 5.215 19.194 1.00 72.94 81 ALA A O 1
ATOM 632 N N . VAL A 1 82 ? -24.221 5.794 21.317 1.00 69.62 82 VAL A N 1
ATOM 633 C CA . VAL A 1 82 ? -22.809 5.371 21.283 1.00 69.62 82 VAL A CA 1
ATOM 634 C C . VAL A 1 82 ? -22.684 3.850 21.131 1.00 69.62 82 VAL A C 1
ATOM 636 O O . VAL A 1 82 ? -21.830 3.369 20.393 1.00 69.62 82 VAL A O 1
ATOM 639 N N . ILE A 1 83 ? -23.551 3.076 21.791 1.00 70.31 83 ILE A N 1
ATOM 640 C CA . ILE A 1 83 ? -23.548 1.605 21.697 1.00 70.31 83 ILE A CA 1
ATOM 641 C C . ILE A 1 83 ? -24.149 1.129 20.366 1.00 70.31 83 ILE A C 1
ATOM 643 O O . ILE A 1 83 ? -23.707 0.128 19.806 1.00 70.31 83 ILE A O 1
ATOM 647 N N . ALA A 1 84 ? -25.156 1.837 19.853 1.00 66.00 84 ALA A N 1
ATOM 648 C CA . ALA A 1 84 ? -25.880 1.475 18.641 1.00 66.00 84 ALA A CA 1
ATOM 649 C C . ALA A 1 84 ? -25.211 1.958 17.349 1.00 66.00 84 ALA A C 1
ATOM 651 O O . ALA A 1 84 ? -25.809 1.796 16.285 1.00 66.00 84 ALA A O 1
ATOM 652 N N . HIS A 1 85 ? -24.000 2.530 17.403 1.00 58.69 85 HIS A N 1
ATOM 653 C CA . HIS A 1 85 ? -23.227 2.764 16.189 1.00 58.69 85 HIS A CA 1
ATOM 654 C C . HIS A 1 85 ? -23.078 1.426 15.458 1.00 58.69 85 HIS A C 1
ATOM 656 O O . HIS A 1 85 ? -22.444 0.512 15.997 1.00 58.69 85 HIS A O 1
ATOM 662 N N . PRO A 1 86 ? -23.681 1.263 14.265 1.00 56.62 86 PRO A N 1
ATOM 663 C CA . PRO A 1 86 ? -23.529 0.034 13.517 1.00 56.62 86 PRO A CA 1
ATOM 664 C C . PRO A 1 86 ? -22.038 -0.129 13.251 1.00 56.62 86 PRO A C 1
ATOM 666 O O . PRO A 1 86 ? -21.428 0.693 12.566 1.00 56.62 86 PRO A O 1
ATOM 669 N N . LYS A 1 87 ? -21.444 -1.165 13.852 1.00 54.19 87 LYS A N 1
ATOM 670 C CA . LYS A 1 87 ? -20.089 -1.593 13.526 1.00 54.19 87 LYS A CA 1
ATOM 671 C C . LYS A 1 87 ? -20.089 -1.788 12.018 1.00 54.19 87 LYS A C 1
ATOM 673 O O . LYS A 1 87 ? -20.865 -2.608 11.522 1.00 54.19 87 LYS A O 1
ATOM 678 N N . ALA A 1 88 ? -19.309 -0.970 11.310 1.00 56.59 88 ALA A N 1
ATOM 679 C CA . ALA A 1 88 ? -19.172 -1.098 9.870 1.00 56.59 88 ALA A CA 1
ATOM 680 C C . ALA A 1 88 ? -18.919 -2.582 9.552 1.00 56.59 88 ALA A C 1
ATOM 682 O O . ALA A 1 88 ? -18.203 -3.239 10.325 1.00 56.59 88 ALA A O 1
ATOM 683 N N . PRO A 1 89 ? -19.542 -3.133 8.493 1.00 53.81 89 PRO A N 1
ATOM 684 C CA . PRO A 1 89 ? -19.252 -4.490 8.056 1.00 53.81 89 PRO A CA 1
ATOM 685 C C . PRO A 1 89 ? -17.733 -4.682 8.026 1.00 53.81 89 PRO A C 1
ATOM 687 O O . PRO A 1 89 ? -17.044 -3.732 7.643 1.00 53.81 89 PRO A O 1
ATOM 690 N N . PRO A 1 90 ? -17.203 -5.837 8.469 1.00 57.72 90 PRO A N 1
ATOM 691 C CA . PRO A 1 90 ? -15.775 -6.097 8.396 1.00 57.72 90 PRO A CA 1
ATOM 692 C C . PRO A 1 90 ? -15.309 -5.797 6.977 1.00 57.72 90 PRO A C 1
ATOM 694 O O . PRO A 1 90 ? -15.781 -6.414 6.025 1.00 57.72 90 PRO A O 1
ATOM 697 N N . GLU A 1 91 ? -14.469 -4.777 6.851 1.00 66.69 91 GLU A N 1
ATOM 698 C CA . GLU A 1 91 ? -13.857 -4.412 5.587 1.00 66.69 91 GLU A CA 1
ATOM 699 C C . GLU A 1 91 ? -13.089 -5.636 5.094 1.00 66.69 91 GLU A C 1
ATOM 701 O O . GLU A 1 91 ? -12.349 -6.250 5.869 1.00 66.69 91 GLU A O 1
ATOM 706 N N . GLU A 1 92 ? -13.359 -6.061 3.861 1.00 80.38 92 GLU A N 1
ATOM 707 C CA . GLU A 1 92 ? -12.747 -7.262 3.306 1.00 80.38 92 GLU A CA 1
ATOM 708 C C . GLU A 1 92 ? -11.234 -7.041 3.224 1.00 80.38 92 GLU A C 1
ATOM 710 O O . GLU A 1 92 ? -10.745 -6.215 2.455 1.00 80.38 92 GLU A O 1
ATOM 715 N N . GLN A 1 93 ? -10.492 -7.733 4.088 1.00 90.19 93 GLN A N 1
ATOM 716 C CA . GLN A 1 93 ? -9.046 -7.592 4.176 1.00 90.19 93 GLN A CA 1
ATOM 717 C C . GLN A 1 93 ? -8.387 -8.366 3.040 1.00 90.19 93 GLN A C 1
ATOM 719 O O . GLN A 1 93 ? -8.632 -9.558 2.857 1.00 90.19 93 GLN A O 1
ATOM 724 N N . ILE A 1 94 ? -7.499 -7.698 2.311 1.00 94.88 94 ILE A N 1
ATOM 725 C CA . ILE A 1 94 ? -6.704 -8.322 1.257 1.00 94.88 94 ILE A CA 1
ATOM 726 C C . ILE A 1 94 ? -5.426 -8.873 1.899 1.00 94.88 94 ILE A C 1
ATOM 728 O O . ILE A 1 94 ? -4.541 -8.107 2.276 1.00 94.88 94 ILE A O 1
ATOM 732 N N . LEU A 1 95 ? -5.332 -10.196 2.036 1.00 96.56 95 LEU A N 1
ATOM 733 C CA . LEU A 1 95 ? -4.166 -10.880 2.603 1.00 96.56 95 LEU A CA 1
ATOM 734 C C . LEU A 1 95 ? -3.161 -11.241 1.499 1.00 96.56 95 LEU A C 1
ATOM 736 O O . LEU A 1 95 ? -3.512 -11.968 0.574 1.00 96.56 95 LEU A O 1
ATOM 740 N N . LEU A 1 96 ? -1.914 -10.775 1.614 1.00 96.94 96 LEU A N 1
ATOM 741 C CA . LEU A 1 96 ? -0.842 -10.993 0.631 1.00 96.94 96 LEU A CA 1
ATOM 742 C C . LEU A 1 96 ? 0.464 -11.476 1.293 1.00 96.94 96 LEU A C 1
ATOM 744 O O . LEU A 1 96 ? 1.526 -10.865 1.161 1.00 96.94 96 LEU A O 1
ATOM 748 N N . GLU A 1 97 ? 0.378 -12.582 2.030 1.00 94.75 97 GLU A N 1
ATOM 749 C CA . GLU A 1 97 ? 1.489 -13.150 2.810 1.00 94.75 97 GLU A CA 1
ATOM 750 C C . GLU A 1 97 ? 2.685 -13.585 1.949 1.00 94.75 97 GLU A C 1
ATOM 752 O O . GLU A 1 97 ? 3.836 -13.280 2.267 1.00 94.75 97 GLU A O 1
ATOM 757 N N . THR A 1 98 ? 2.431 -14.263 0.830 1.00 97.25 98 THR A N 1
ATOM 758 C CA . THR A 1 98 ? 3.495 -14.779 -0.038 1.00 97.25 98 THR A CA 1
ATOM 759 C C . THR A 1 98 ? 3.863 -13.785 -1.134 1.00 97.25 98 THR A C 1
ATOM 761 O O . THR A 1 98 ? 3.055 -12.954 -1.553 1.00 97.25 98 THR A O 1
ATOM 764 N N . GLU A 1 99 ? 5.097 -13.880 -1.627 1.00 97.44 99 GLU A N 1
ATOM 765 C CA . GLU A 1 99 ? 5.535 -13.086 -2.778 1.00 97.44 99 GLU A CA 1
ATOM 766 C C . GLU A 1 99 ? 4.692 -13.365 -4.021 1.00 97.44 99 GLU A C 1
ATOM 768 O O . GLU A 1 99 ? 4.222 -12.424 -4.654 1.00 97.44 99 GLU A O 1
ATOM 773 N N . ASP A 1 100 ? 4.411 -14.640 -4.297 1.00 97.00 100 ASP A N 1
ATOM 774 C CA . ASP A 1 100 ? 3.549 -15.061 -5.403 1.00 97.00 100 ASP A CA 1
ATOM 775 C C . ASP A 1 100 ? 2.153 -14.422 -5.311 1.00 97.00 100 ASP A C 1
ATOM 777 O O . ASP A 1 100 ? 1.655 -13.885 -6.296 1.00 97.00 100 ASP A O 1
ATOM 781 N N . ALA A 1 101 ? 1.560 -14.343 -4.111 1.00 97.81 101 ALA A N 1
ATOM 782 C CA . ALA A 1 101 ? 0.278 -13.664 -3.920 1.00 97.81 101 ALA A CA 1
ATOM 783 C C . ALA A 1 101 ? 0.365 -12.163 -4.239 1.00 97.81 101 ALA A C 1
ATOM 785 O O . ALA A 1 101 ? -0.535 -11.616 -4.881 1.00 97.81 101 ALA A O 1
ATOM 786 N N . ARG A 1 102 ? 1.446 -11.484 -3.829 1.00 98.06 102 ARG A N 1
ATOM 787 C CA . ARG A 1 102 ? 1.668 -10.059 -4.136 1.00 98.06 102 ARG A CA 1
ATOM 788 C C . ARG A 1 102 ? 1.860 -9.825 -5.634 1.00 98.06 102 ARG A C 1
ATOM 790 O O . ARG A 1 102 ? 1.212 -8.943 -6.198 1.00 98.06 102 ARG A O 1
ATOM 797 N N . GLN A 1 103 ? 2.700 -10.625 -6.286 1.00 97.56 103 GLN A N 1
ATOM 798 C CA . GLN A 1 103 ? 2.944 -10.537 -7.727 1.00 97.56 103 GLN A CA 1
ATOM 799 C C . GLN A 1 103 ? 1.680 -10.868 -8.526 1.00 97.56 103 GLN A C 1
ATOM 801 O O . GLN A 1 103 ? 1.334 -10.142 -9.455 1.00 97.56 103 GLN A O 1
ATOM 806 N N . GLN A 1 104 ? 0.925 -11.894 -8.128 1.00 97.62 104 GLN A N 1
ATOM 807 C CA . GLN A 1 104 ? -0.350 -12.236 -8.752 1.00 97.62 104 GLN A CA 1
ATOM 808 C C . GLN A 1 104 ? -1.384 -11.114 -8.586 1.00 97.62 104 GLN A C 1
ATOM 810 O O . GLN A 1 104 ? -2.115 -10.802 -9.527 1.00 97.62 104 GLN A O 1
ATOM 815 N N . TRP A 1 105 ? -1.442 -10.473 -7.416 1.00 97.56 105 TRP A N 1
ATOM 816 C CA . TRP A 1 105 ? -2.351 -9.353 -7.163 1.00 97.56 105 TRP A CA 1
ATOM 817 C C . TRP A 1 105 ? -2.066 -8.150 -8.075 1.00 97.56 105 TRP A C 1
ATOM 819 O O . TRP A 1 105 ? -3.009 -7.518 -8.566 1.00 97.56 105 TRP A O 1
ATOM 829 N N . LEU A 1 106 ? -0.785 -7.869 -8.335 1.00 97.19 106 LEU A N 1
ATOM 830 C CA . LEU A 1 106 ? -0.327 -6.861 -9.297 1.00 97.19 106 LEU A CA 1
ATOM 831 C C . LEU A 1 106 ? -0.612 -7.288 -10.745 1.00 97.19 106 LEU A C 1
ATOM 833 O O . LEU A 1 106 ? -1.148 -6.505 -11.530 1.00 97.19 106 LEU A O 1
ATOM 837 N N . HIS A 1 107 ? -0.357 -8.554 -11.077 1.00 96.31 107 HIS A N 1
ATOM 838 C CA . HIS A 1 107 ? -0.596 -9.116 -12.405 1.00 96.31 107 HIS A CA 1
ATOM 839 C C . HIS A 1 107 ? -2.068 -9.041 -12.820 1.00 96.31 107 HIS A C 1
ATOM 841 O O . HIS A 1 107 ? -2.380 -8.629 -13.936 1.00 96.31 107 HIS A O 1
ATOM 847 N N . LEU A 1 108 ? -2.992 -9.358 -11.906 1.00 96.56 108 LEU A N 1
ATOM 848 C CA . LEU A 1 108 ? -4.436 -9.240 -12.142 1.00 96.56 108 LEU A CA 1
ATOM 849 C C . LEU A 1 108 ? -4.888 -7.794 -12.419 1.00 96.56 108 LEU A C 1
ATOM 851 O O . LEU A 1 108 ? -5.956 -7.594 -12.996 1.00 96.56 108 LEU A O 1
ATOM 855 N N . ARG A 1 109 ? -4.077 -6.798 -12.041 1.00 95.19 109 ARG A N 1
ATOM 856 C CA . ARG A 1 109 ? -4.282 -5.367 -12.329 1.00 95.19 109 ARG A CA 1
ATOM 857 C C . ARG A 1 109 ? -3.509 -4.876 -13.554 1.00 95.19 109 ARG A C 1
ATOM 859 O O . ARG A 1 109 ? -3.574 -3.701 -13.890 1.00 95.19 109 ARG A O 1
ATOM 866 N N . GLY A 1 110 ? -2.839 -5.780 -14.267 1.00 93.69 110 GLY A N 1
ATOM 867 C CA . GLY A 1 110 ? -2.127 -5.485 -15.508 1.00 93.69 110 GLY A CA 1
ATOM 868 C C . GLY A 1 110 ? -0.651 -5.136 -15.329 1.00 93.69 110 GLY A C 1
ATOM 869 O O . GLY A 1 110 ? -0.010 -4.752 -16.305 1.00 93.69 110 GLY A O 1
ATOM 870 N N . TRP A 1 111 ? -0.095 -5.296 -14.126 1.00 93.88 111 TRP A N 1
ATOM 871 C CA . TRP A 1 111 ? 1.306 -4.993 -13.841 1.00 93.88 111 TRP A CA 1
ATOM 872 C C . TRP A 1 111 ? 2.148 -6.269 -13.821 1.00 93.88 111 TRP A C 1
ATOM 874 O O . TRP A 1 111 ? 1.920 -7.161 -13.008 1.00 93.88 111 TRP A O 1
ATOM 884 N N . GLN A 1 112 ? 3.135 -6.358 -14.712 1.00 93.81 112 GLN A N 1
ATOM 885 C CA . GLN A 1 112 ? 4.186 -7.376 -14.633 1.00 93.81 112 GLN A CA 1
ATOM 886 C C . GLN A 1 112 ? 5.360 -6.818 -13.839 1.00 93.81 112 GLN A C 1
ATOM 888 O O . GLN A 1 112 ? 5.743 -5.664 -14.041 1.00 93.81 112 GLN A O 1
ATOM 893 N N . VAL A 1 113 ? 5.885 -7.611 -12.908 1.00 95.19 113 VAL A N 1
ATOM 894 C CA . VAL A 1 113 ? 6.877 -7.148 -11.940 1.00 95.19 113 VAL A CA 1
ATOM 895 C C . VAL A 1 113 ? 7.968 -8.176 -11.671 1.00 95.19 113 VAL A C 1
ATOM 897 O O . VAL A 1 113 ? 7.720 -9.379 -11.732 1.00 95.19 113 VAL A O 1
ATOM 900 N N . SER A 1 114 ? 9.153 -7.682 -11.312 1.00 92.69 114 SER A N 1
ATOM 901 C CA . SER A 1 114 ? 10.278 -8.491 -10.832 1.00 92.69 114 SER A CA 1
ATOM 902 C C . SER A 1 114 ? 10.174 -8.811 -9.334 1.00 92.69 114 SER A C 1
ATOM 904 O O . SER A 1 114 ? 9.200 -8.463 -8.672 1.00 92.69 114 SER A O 1
ATOM 906 N N . GLU A 1 115 ? 11.209 -9.426 -8.759 1.00 94.00 115 GLU A N 1
ATOM 907 C CA . GLU A 1 115 ? 11.351 -9.541 -7.300 1.00 94.00 115 GLU A CA 1
ATOM 908 C C . GLU A 1 115 ? 11.374 -8.150 -6.625 1.00 94.00 115 GLU A C 1
ATOM 910 O O . GLU A 1 115 ? 11.900 -7.193 -7.217 1.00 94.00 115 GLU A O 1
ATOM 915 N N . PRO A 1 116 ? 10.789 -8.009 -5.419 1.00 96.81 116 PRO A N 1
ATOM 916 C CA . PRO A 1 116 ? 10.708 -6.735 -4.720 1.00 96.81 116 PRO A CA 1
ATOM 917 C C . PRO A 1 116 ? 11.932 -6.430 -3.855 1.00 96.81 116 PRO A C 1
ATOM 919 O O . PRO A 1 116 ? 12.557 -7.307 -3.264 1.00 96.81 116 PRO A O 1
ATOM 922 N N . GLU A 1 117 ? 12.165 -5.140 -3.639 1.00 96.88 117 GLU A N 1
ATOM 923 C CA . GLU A 1 117 ? 12.919 -4.650 -2.488 1.00 96.88 117 GLU A CA 1
ATOM 924 C C . GLU A 1 117 ? 11.970 -4.519 -1.286 1.00 96.88 117 GLU A C 1
ATOM 926 O O . GLU A 1 117 ? 10.899 -3.918 -1.399 1.00 96.88 117 GLU A O 1
ATOM 931 N N . CYS A 1 118 ? 12.342 -5.072 -0.128 1.00 96.75 118 CYS A N 1
ATOM 932 C CA . CYS A 1 118 ? 11.534 -5.012 1.095 1.00 96.75 118 CYS A CA 1
ATOM 933 C C . CYS A 1 118 ? 12.181 -4.100 2.142 1.00 96.75 118 CYS A C 1
ATOM 935 O O . CYS A 1 118 ? 13.381 -4.182 2.407 1.00 96.75 118 CYS A O 1
ATOM 937 N N . THR A 1 119 ? 11.385 -3.229 2.762 1.00 97.06 119 THR A N 1
ATOM 938 C CA . THR A 1 119 ? 11.808 -2.381 3.884 1.00 97.06 119 THR A CA 1
ATOM 939 C C . THR A 1 119 ? 10.748 -2.378 4.981 1.00 97.06 119 THR A C 1
ATOM 941 O O . THR A 1 119 ? 9.572 -2.150 4.714 1.00 97.06 119 THR A O 1
ATOM 944 N N . SER A 1 120 ? 11.158 -2.582 6.234 1.00 96.88 120 SER A N 1
ATOM 945 C CA . SER A 1 120 ? 10.282 -2.380 7.395 1.00 96.88 120 SER A CA 1
ATOM 946 C C . SER A 1 120 ? 10.168 -0.898 7.747 1.00 96.88 120 SER A C 1
ATOM 948 O O . SER A 1 120 ? 11.175 -0.201 7.871 1.00 96.88 120 SER A O 1
ATOM 950 N N . VAL A 1 121 ? 8.942 -0.432 7.957 1.00 96.31 121 VAL A N 1
ATOM 951 C CA . VAL A 1 121 ? 8.614 0.952 8.313 1.00 96.31 121 VAL A CA 1
ATOM 952 C C . VAL A 1 121 ? 7.606 0.977 9.457 1.00 96.31 121 VAL A C 1
ATOM 954 O O . VAL A 1 121 ? 6.844 0.033 9.649 1.00 96.31 121 VAL A O 1
ATOM 957 N N . VAL A 1 122 ? 7.594 2.059 10.232 1.00 96.88 122 VAL A N 1
ATOM 958 C CA . VAL A 1 122 ? 6.534 2.311 11.218 1.00 96.88 122 VAL A CA 1
ATOM 959 C C . VAL A 1 122 ? 5.508 3.225 10.572 1.00 96.88 122 VAL A C 1
ATOM 961 O O . VAL A 1 122 ? 5.870 4.261 10.010 1.00 96.88 122 VAL A O 1
ATOM 964 N N . ILE A 1 123 ? 4.237 2.843 10.643 1.00 96.00 123 ILE A N 1
ATOM 965 C CA . ILE A 1 123 ? 3.149 3.653 10.100 1.00 96.00 123 ILE A CA 1
ATOM 966 C C . ILE A 1 123 ? 3.019 4.910 10.968 1.00 96.00 123 ILE A C 1
ATOM 968 O O . ILE A 1 123 ? 2.830 4.790 12.182 1.00 96.00 123 ILE A O 1
ATOM 972 N N . PRO A 1 124 ? 3.132 6.115 10.386 1.00 93.81 124 PRO A N 1
ATOM 973 C CA . PRO A 1 124 ? 3.106 7.343 11.162 1.00 93.81 124 PRO A CA 1
ATOM 974 C C . PRO A 1 124 ? 1.716 7.594 11.751 1.00 93.81 124 PRO A C 1
ATOM 976 O O . PRO A 1 124 ? 0.697 7.340 11.107 1.00 93.81 124 PRO A O 1
ATOM 979 N N . ASP A 1 125 ? 1.679 8.178 12.948 1.00 90.38 125 ASP A N 1
ATOM 980 C CA . ASP A 1 125 ? 0.426 8.613 13.579 1.00 90.38 125 ASP A CA 1
ATOM 981 C C . ASP A 1 125 ? -0.248 9.752 12.806 1.00 90.38 125 ASP A C 1
ATOM 983 O O . ASP A 1 125 ? -1.468 9.913 12.842 1.00 90.38 125 ASP A O 1
ATOM 987 N N . GLN A 1 126 ? 0.551 10.572 12.114 1.00 89.25 126 GLN A N 1
ATOM 988 C CA . GLN A 1 126 ? 0.082 11.714 11.337 1.00 89.25 126 GLN A CA 1
ATOM 989 C C . GLN A 1 126 ? 0.893 11.878 10.047 1.00 89.25 126 GLN A C 1
ATOM 991 O O . GLN A 1 126 ? 2.123 11.899 10.062 1.00 89.25 126 GLN A O 1
ATOM 996 N N . TRP A 1 127 ? 0.193 12.075 8.930 1.00 89.88 127 TRP A N 1
ATOM 997 C CA . TRP A 1 127 ? 0.771 12.249 7.595 1.00 89.88 127 TRP A CA 1
ATOM 998 C C . TRP A 1 127 ? 0.937 13.734 7.243 1.00 89.88 127 TRP A C 1
ATOM 1000 O O . TRP A 1 127 ? 0.369 14.198 6.270 1.00 89.88 127 TRP A O 1
ATOM 1010 N N . GLN A 1 128 ? 1.677 14.504 8.046 1.00 88.69 128 GLN A N 1
ATOM 1011 C CA . GLN A 1 128 ? 1.710 15.980 7.952 1.00 88.69 128 GLN A CA 1
ATOM 1012 C C . GLN A 1 128 ? 2.477 16.547 6.740 1.00 88.69 128 GLN A C 1
ATOM 1014 O O . GLN A 1 128 ? 2.493 17.757 6.518 1.00 88.69 128 GLN A O 1
ATOM 1019 N N . THR A 1 129 ? 3.188 15.709 5.983 1.00 91.94 129 THR A N 1
ATOM 1020 C CA . THR A 1 129 ? 3.895 16.160 4.779 1.00 91.94 129 THR A CA 1
ATOM 1021 C C . THR A 1 129 ? 2.922 16.227 3.610 1.00 91.94 129 THR A C 1
ATOM 1023 O O . THR A 1 129 ? 2.055 15.371 3.483 1.00 91.94 129 THR A O 1
ATOM 1026 N N . VAL A 1 130 ? 3.096 17.184 2.693 1.00 91.25 130 VAL A N 1
ATOM 1027 C CA . VAL A 1 130 ? 2.245 17.288 1.489 1.00 91.25 130 VAL A CA 1
ATOM 1028 C C . VAL A 1 130 ? 2.229 15.969 0.702 1.00 91.25 130 VAL A C 1
ATOM 1030 O O . VAL A 1 130 ? 1.195 15.561 0.179 1.00 91.25 130 VAL A O 1
ATOM 1033 N N . GLN A 1 131 ? 3.368 15.275 0.637 1.00 89.38 131 GLN A N 1
ATOM 1034 C CA . GLN A 1 131 ? 3.485 13.955 0.019 1.00 89.38 131 GLN A CA 1
ATOM 1035 C C . GLN A 1 131 ? 2.677 12.905 0.786 1.00 89.38 131 GLN A C 1
ATOM 1037 O O . GLN A 1 131 ? 1.924 12.162 0.166 1.00 89.38 131 GLN A O 1
ATOM 1042 N N . GLY A 1 132 ? 2.783 12.883 2.116 1.00 92.19 132 GLY A N 1
ATOM 1043 C CA . GLY 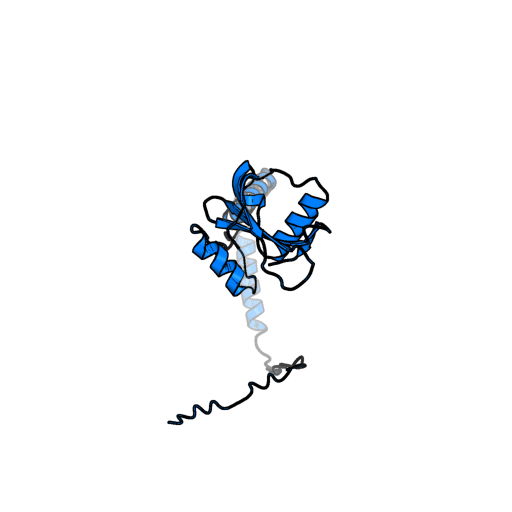A 1 132 ? 2.025 11.978 2.973 1.00 92.19 132 GLY A CA 1
ATOM 1044 C C . GLY A 1 132 ? 0.517 12.204 2.891 1.00 92.19 132 GLY A C 1
ATOM 1045 O O . GLY A 1 132 ? -0.236 11.246 2.760 1.00 92.19 132 GLY A O 1
ATOM 1046 N N . GLU A 1 133 ? 0.064 13.457 2.883 1.00 94.00 133 GLU A N 1
ATOM 1047 C CA . GLU A 1 133 ? -1.352 13.796 2.703 1.00 94.00 133 GLU A CA 1
ATOM 1048 C C . GLU A 1 133 ? -1.865 13.385 1.318 1.00 94.00 133 GLU A C 1
ATOM 1050 O O . GLU A 1 133 ? -2.984 12.885 1.186 1.00 94.00 133 GLU A O 1
ATOM 1055 N N . ASN A 1 134 ? -1.062 13.591 0.267 1.00 93.56 134 ASN A N 1
ATOM 1056 C CA . ASN A 1 134 ? -1.407 13.169 -1.090 1.00 93.56 134 ASN A CA 1
ATOM 1057 C C . ASN A 1 134 ? -1.492 11.645 -1.203 1.00 93.56 134 ASN A C 1
ATOM 1059 O O . ASN A 1 134 ? -2.432 11.140 -1.816 1.00 93.56 134 ASN A O 1
ATOM 1063 N N . TRP A 1 135 ? -0.546 10.937 -0.588 1.00 94.25 135 TRP A N 1
ATOM 1064 C CA . TRP A 1 135 ? -0.541 9.484 -0.513 1.00 94.25 135 TRP A CA 1
ATOM 1065 C C . TRP A 1 135 ? -1.774 8.973 0.232 1.00 94.25 135 TRP A C 1
ATOM 1067 O O . TRP A 1 135 ? -2.538 8.186 -0.317 1.00 94.25 135 TRP A O 1
ATOM 1077 N N . LEU A 1 136 ? -2.056 9.499 1.428 1.00 95.25 136 LEU A N 1
ATOM 1078 C CA . LEU A 1 136 ? -3.211 9.092 2.228 1.00 95.25 136 LEU A CA 1
ATOM 1079 C C . LEU A 1 136 ? -4.527 9.297 1.466 1.00 95.25 136 LEU A C 1
ATOM 1081 O O . LEU A 1 136 ? -5.382 8.415 1.445 1.00 95.25 136 LEU A O 1
ATOM 1085 N N . ARG A 1 137 ? -4.658 10.426 0.760 1.00 95.19 137 ARG A N 1
ATOM 1086 C CA . ARG A 1 137 ? -5.816 10.711 -0.098 1.00 95.19 137 ARG A CA 1
ATOM 1087 C C . ARG A 1 137 ? -5.965 9.691 -1.227 1.00 95.19 137 ARG A C 1
ATOM 1089 O O . ARG A 1 137 ? -7.085 9.274 -1.519 1.00 95.19 137 ARG A O 1
ATOM 1096 N N . LEU A 1 138 ? -4.861 9.299 -1.864 1.00 95.88 138 LEU A N 1
ATOM 1097 C CA . LEU A 1 138 ? -4.853 8.260 -2.895 1.00 95.88 138 LEU A CA 1
ATOM 1098 C C . LEU A 1 138 ? -5.270 6.902 -2.314 1.00 95.88 138 LEU A C 1
ATOM 1100 O O . LEU A 1 138 ? -6.074 6.199 -2.922 1.00 95.88 138 LEU A O 1
ATOM 1104 N N . GLN A 1 139 ? -4.776 6.546 -1.127 1.00 96.38 139 GLN A N 1
ATOM 1105 C CA . GLN A 1 139 ? -5.138 5.295 -0.461 1.00 96.38 139 GLN A CA 1
ATOM 1106 C C . GLN A 1 139 ? -6.623 5.261 -0.076 1.00 96.38 139 GLN A C 1
ATOM 1108 O O . GLN A 1 139 ? -7.311 4.282 -0.361 1.00 96.38 139 GLN A O 1
ATOM 1113 N N . HIS A 1 140 ? -7.160 6.361 0.455 1.00 95.19 140 HIS A N 1
ATOM 1114 C CA . HIS A 1 140 ? -8.591 6.488 0.761 1.00 95.19 140 HIS A CA 1
ATOM 1115 C C . HIS A 1 140 ? -9.469 6.346 -0.482 1.00 95.19 140 HIS A C 1
ATOM 1117 O O . HIS A 1 140 ? -10.509 5.692 -0.431 1.00 95.19 140 HIS A O 1
ATOM 1123 N N . ALA A 1 141 ? -9.045 6.906 -1.619 1.00 95.12 141 ALA A N 1
ATOM 1124 C CA . ALA A 1 141 ? -9.766 6.763 -2.884 1.00 95.12 141 ALA A CA 1
ATOM 1125 C C . ALA A 1 141 ? -9.814 5.306 -3.386 1.00 95.12 141 ALA A C 1
ATOM 1127 O O . ALA A 1 141 ? -10.756 4.932 -4.082 1.00 95.12 141 ALA A O 1
ATOM 1128 N N . GLN A 1 142 ? -8.828 4.489 -3.009 1.00 93.69 142 GLN A N 1
ATOM 1129 C CA . GLN A 1 142 ? -8.770 3.054 -3.304 1.00 93.69 142 GLN A CA 1
ATOM 1130 C C . GLN A 1 142 ? -9.529 2.198 -2.274 1.00 93.69 142 GLN A C 1
ATOM 1132 O O . GLN A 1 142 ? -9.631 0.986 -2.444 1.00 93.69 142 GLN A O 1
ATOM 1137 N N . GLY A 1 143 ? -10.086 2.817 -1.227 1.00 93.12 143 GLY A N 1
ATOM 1138 C CA . GLY A 1 143 ? -10.783 2.121 -0.148 1.00 93.12 143 GLY A CA 1
ATOM 1139 C C . GLY A 1 143 ? -9.860 1.589 0.946 1.00 93.12 143 GLY A C 1
ATOM 1140 O O . GLY A 1 143 ? -10.293 0.774 1.744 1.00 93.12 143 GLY A O 1
ATOM 1141 N N . PHE A 1 144 ? -8.604 2.032 1.012 1.00 94.56 144 PHE A N 1
ATOM 1142 C CA . PHE A 1 144 ? -7.725 1.710 2.132 1.00 94.56 144 PHE A CA 1
ATOM 1143 C C . PHE A 1 144 ? -7.870 2.737 3.262 1.00 94.56 144 PHE A C 1
ATOM 1145 O O . PHE A 1 144 ? -8.233 3.889 3.036 1.00 94.56 144 PHE A O 1
ATOM 1152 N N . SER A 1 145 ? -7.549 2.339 4.495 1.00 94.25 145 SER A N 1
ATOM 1153 C CA . SER A 1 145 ? -7.475 3.236 5.663 1.00 94.25 145 SER A CA 1
ATOM 1154 C C . SER A 1 145 ? -6.182 2.987 6.462 1.00 94.25 145 SER A C 1
ATOM 1156 O O . SER A 1 145 ? -6.243 2.398 7.549 1.00 94.25 145 SER A O 1
ATOM 1158 N N . PRO A 1 146 ? -5.003 3.386 5.935 1.00 94.38 146 PRO A N 1
ATOM 1159 C CA . PRO A 1 146 ? -3.704 3.154 6.578 1.00 94.38 146 PRO A CA 1
ATOM 1160 C C . PRO A 1 146 ? -3.630 3.667 8.023 1.00 94.38 146 PRO A C 1
ATOM 1162 O O . PRO A 1 146 ? -2.978 3.064 8.871 1.00 94.38 146 PRO A O 1
ATOM 1165 N N . GLU A 1 147 ? -4.339 4.754 8.334 1.00 93.88 147 GLU A N 1
ATOM 1166 C CA . GLU A 1 147 ? -4.376 5.387 9.654 1.00 93.88 147 GLU A CA 1
ATOM 1167 C C . GLU A 1 147 ? -4.896 4.471 10.771 1.00 93.88 147 GLU A C 1
ATOM 1169 O O . GLU A 1 147 ? -4.560 4.669 11.936 1.00 93.88 147 GLU A O 1
ATOM 1174 N N . ARG A 1 148 ? -5.663 3.422 10.443 1.00 93.44 148 ARG A N 1
ATOM 1175 C CA . ARG A 1 148 ? -6.112 2.427 11.435 1.00 93.44 148 ARG A CA 1
ATOM 1176 C C . ARG A 1 148 ? -4.967 1.582 11.992 1.00 93.44 148 ARG A C 1
ATOM 1178 O O . ARG A 1 148 ? -5.135 0.920 13.014 1.00 93.44 148 ARG A O 1
ATOM 1185 N N . TYR A 1 149 ? -3.823 1.615 11.319 1.00 95.19 149 TYR A N 1
ATOM 1186 C CA . TYR A 1 149 ? -2.621 0.870 11.656 1.00 95.19 149 TYR A CA 1
ATOM 1187 C C . TYR A 1 149 ? -1.500 1.784 12.179 1.00 95.19 149 TYR A C 1
ATOM 1189 O O . TYR A 1 149 ? -0.361 1.346 12.305 1.00 95.19 149 TYR A O 1
ATOM 1197 N N . ALA A 1 150 ? -1.810 3.041 12.514 1.00 95.06 150 ALA A N 1
ATOM 1198 C CA . ALA A 1 150 ? -0.866 3.989 13.104 1.00 95.06 150 ALA A CA 1
ATOM 1199 C C . ALA A 1 150 ? -0.076 3.385 14.282 1.00 95.06 150 ALA A C 1
ATOM 1201 O O . ALA A 1 150 ? -0.628 2.676 15.129 1.00 95.06 150 ALA A O 1
ATOM 1202 N N . GLY A 1 151 ? 1.236 3.630 14.294 1.00 95.62 151 GLY A N 1
ATOM 1203 C CA . GLY A 1 151 ? 2.172 3.113 15.292 1.00 95.62 151 GLY A CA 1
ATOM 1204 C C . GLY A 1 151 ? 2.549 1.635 15.129 1.00 95.62 151 GLY A C 1
ATOM 1205 O O . GLY A 1 151 ? 3.438 1.161 15.837 1.00 95.62 151 GLY A O 1
ATOM 1206 N N . GLN A 1 152 ? 1.922 0.897 14.207 1.00 96.75 152 GLN A N 1
ATOM 1207 C CA . GLN A 1 152 ? 2.273 -0.496 13.921 1.00 96.75 152 GLN A CA 1
ATOM 1208 C C . GLN A 1 152 ? 3.428 -0.588 12.917 1.00 96.75 152 GLN A C 1
ATOM 1210 O O . GLN A 1 152 ? 3.673 0.322 12.117 1.00 96.75 152 GLN A O 1
ATOM 1215 N N . GLN A 1 153 ? 4.144 -1.712 12.961 1.00 97.38 153 GLN A N 1
ATOM 1216 C CA . GLN A 1 153 ? 5.176 -2.035 11.983 1.00 97.38 153 GLN A CA 1
ATOM 1217 C C . GLN A 1 153 ? 4.527 -2.587 10.710 1.00 97.38 153 GLN A C 1
ATOM 1219 O O . GLN A 1 153 ? 3.707 -3.504 10.765 1.00 97.38 153 GLN A O 1
ATOM 1224 N N . ALA A 1 154 ? 4.932 -2.038 9.571 1.00 97.44 154 ALA A N 1
ATOM 1225 C CA . ALA A 1 154 ? 4.535 -2.472 8.246 1.00 97.44 154 ALA A CA 1
ATOM 1226 C C . ALA A 1 154 ? 5.752 -2.833 7.397 1.00 97.44 154 ALA A C 1
ATOM 1228 O O . ALA A 1 154 ? 6.871 -2.372 7.631 1.00 97.44 154 ALA A O 1
ATOM 1229 N N . GLU A 1 155 ? 5.506 -3.641 6.380 1.00 98.19 155 GLU A N 1
ATOM 1230 C CA . GLU A 1 155 ? 6.463 -3.989 5.347 1.00 98.19 155 GLU A CA 1
ATOM 1231 C C . GLU A 1 155 ? 6.091 -3.279 4.053 1.00 98.19 155 GLU A C 1
ATOM 1233 O O . GLU A 1 155 ? 4.949 -3.326 3.591 1.00 98.19 155 GLU A O 1
ATOM 1238 N N . LYS A 1 156 ? 7.081 -2.613 3.474 1.00 97.75 156 LYS A N 1
ATOM 1239 C CA . LYS A 1 156 ? 6.974 -1.873 2.230 1.00 97.75 156 LYS A CA 1
ATOM 1240 C C . LYS A 1 156 ? 7.707 -2.655 1.155 1.00 97.75 156 LYS A C 1
ATOM 1242 O O . LYS A 1 156 ? 8.926 -2.804 1.232 1.00 97.75 156 LYS A O 1
ATOM 1247 N N . TYR A 1 157 ? 6.959 -3.160 0.183 1.00 98.19 157 TYR A N 1
ATOM 1248 C CA . TYR A 1 157 ? 7.482 -3.929 -0.941 1.00 98.19 157 TYR A CA 1
ATOM 1249 C C . TYR A 1 157 ? 7.488 -3.056 -2.187 1.00 98.19 157 TYR A C 1
ATOM 1251 O O . TYR A 1 157 ? 6.426 -2.620 -2.630 1.00 98.19 157 TYR A O 1
ATOM 1259 N N . ILE A 1 158 ? 8.667 -2.817 -2.754 1.00 97.31 158 ILE A N 1
ATOM 1260 C CA . ILE A 1 158 ? 8.853 -2.009 -3.958 1.00 97.31 158 ILE A CA 1
ATOM 1261 C C . ILE A 1 158 ? 9.256 -2.930 -5.103 1.00 97.31 158 ILE A C 1
ATOM 1263 O O . ILE A 1 158 ? 10.351 -3.484 -5.123 1.00 97.31 158 ILE A O 1
ATOM 1267 N N . TYR A 1 159 ? 8.374 -3.062 -6.078 1.00 96.75 159 TYR A N 1
ATOM 1268 C CA . TYR A 1 159 ? 8.560 -3.874 -7.266 1.00 96.75 159 TYR A CA 1
ATOM 1269 C C . TYR A 1 159 ? 9.045 -3.017 -8.431 1.00 96.75 159 TYR A C 1
ATOM 1271 O O . TYR A 1 159 ? 8.568 -1.895 -8.637 1.00 96.75 159 TYR A O 1
ATOM 1279 N N . GLN A 1 160 ? 9.965 -3.548 -9.236 1.00 94.38 160 GLN A N 1
ATOM 1280 C CA . GLN A 1 160 ? 10.220 -2.992 -10.560 1.00 94.38 160 GLN A CA 1
ATOM 1281 C C . GLN A 1 160 ? 9.126 -3.462 -11.512 1.00 94.38 160 GLN A C 1
ATOM 1283 O O . GLN A 1 160 ? 8.841 -4.655 -11.558 1.00 94.38 160 GLN A O 1
ATOM 1288 N N . ILE A 1 161 ? 8.514 -2.534 -12.249 1.00 93.75 161 ILE A N 1
ATOM 1289 C CA . ILE A 1 161 ? 7.554 -2.884 -13.296 1.00 93.75 161 ILE A CA 1
ATOM 1290 C C . ILE A 1 161 ? 8.308 -3.113 -14.602 1.00 93.75 161 ILE A C 1
ATOM 1292 O O . ILE A 1 161 ? 9.077 -2.252 -15.044 1.00 93.75 161 ILE A O 1
ATOM 1296 N N . ASP A 1 162 ? 8.035 -4.250 -15.232 1.00 87.94 162 ASP A N 1
ATOM 1297 C CA . ASP A 1 162 ? 8.534 -4.561 -16.563 1.00 87.94 162 ASP A CA 1
ATOM 1298 C C . ASP A 1 162 ? 7.779 -3.710 -17.583 1.00 87.94 162 ASP A C 1
ATOM 1300 O O . ASP A 1 162 ? 6.563 -3.814 -17.756 1.00 87.94 162 ASP A O 1
ATOM 1304 N N . SER A 1 163 ? 8.504 -2.808 -18.236 1.00 78.88 163 SER A N 1
ATOM 1305 C CA . SER A 1 163 ? 7.947 -1.869 -19.198 1.00 78.88 163 SER A CA 1
ATOM 1306 C C . SER A 1 163 ? 8.845 -1.791 -20.423 1.00 78.88 163 SER A C 1
ATOM 1308 O O . SER A 1 163 ? 10.040 -1.525 -20.313 1.00 78.88 163 SER A O 1
ATOM 1310 N N . ASP A 1 164 ? 8.232 -1.903 -21.601 1.00 74.00 164 ASP A N 1
ATOM 1311 C CA . ASP A 1 164 ? 8.891 -1.675 -22.893 1.00 74.00 164 ASP A CA 1
ATOM 1312 C C . ASP A 1 164 ? 9.186 -0.180 -23.150 1.00 74.00 164 ASP A C 1
ATOM 1314 O O . ASP A 1 164 ? 9.812 0.192 -24.145 1.00 74.00 164 ASP A O 1
ATOM 1318 N N . THR A 1 165 ? 8.714 0.709 -22.270 1.00 69.25 165 THR A N 1
ATOM 1319 C CA . T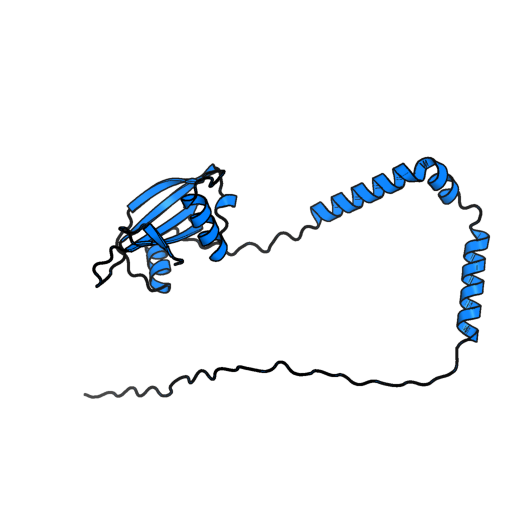HR A 1 165 ? 8.924 2.160 -22.350 1.00 69.25 165 THR A CA 1
ATOM 1320 C C . THR A 1 165 ? 10.130 2.613 -21.523 1.00 69.25 165 THR A C 1
ATOM 1322 O O . THR A 1 165 ? 10.492 1.991 -20.530 1.00 69.25 165 THR A O 1
ATOM 1325 N N . ALA A 1 166 ? 10.722 3.762 -21.873 1.00 70.31 166 ALA A N 1
ATOM 1326 C CA . ALA A 1 166 ? 11.847 4.369 -21.142 1.00 70.31 166 ALA A CA 1
ATOM 1327 C C . ALA A 1 166 ? 11.483 4.936 -19.744 1.00 70.31 166 ALA A C 1
ATOM 1329 O O . ALA A 1 166 ? 12.319 5.576 -19.081 1.00 70.31 166 ALA A O 1
ATOM 1330 N N . CYS A 1 167 ? 10.231 4.762 -19.316 1.00 72.06 167 CYS A N 1
ATOM 1331 C CA . CYS A 1 167 ? 9.739 5.139 -17.998 1.00 72.06 167 CYS A CA 1
ATOM 1332 C C . CYS A 1 167 ? 10.093 4.050 -16.981 1.00 72.06 167 CYS A C 1
ATOM 1334 O O . CYS A 1 167 ? 9.867 2.867 -17.216 1.00 72.06 167 CYS A O 1
ATOM 1336 N N . ALA A 1 168 ? 10.647 4.462 -15.842 1.00 85.44 168 ALA A N 1
ATOM 1337 C CA . ALA A 1 168 ? 11.031 3.553 -14.768 1.00 85.44 168 ALA A CA 1
ATOM 1338 C C . ALA A 1 168 ? 9.905 3.514 -13.730 1.00 85.44 168 ALA A C 1
ATOM 1340 O O . ALA A 1 168 ? 9.974 4.205 -12.716 1.00 85.44 168 ALA A O 1
ATOM 1341 N N . TYR A 1 169 ? 8.841 2.766 -14.015 1.00 92.19 169 TYR A N 1
ATOM 1342 C CA . TYR A 1 169 ? 7.729 2.617 -13.080 1.00 92.19 169 TYR A CA 1
ATOM 1343 C C . TYR A 1 169 ? 8.075 1.654 -11.938 1.00 92.19 169 TYR A C 1
ATOM 1345 O O . TYR A 1 169 ? 8.800 0.671 -12.118 1.00 92.19 169 TYR A O 1
ATOM 1353 N N . ARG A 1 170 ? 7.539 1.947 -10.753 1.00 95.31 170 ARG A N 1
ATOM 1354 C CA . ARG A 1 170 ? 7.623 1.111 -9.554 1.00 95.31 170 ARG A CA 1
ATOM 1355 C C . ARG A 1 170 ? 6.225 0.889 -8.998 1.00 95.31 170 ARG A C 1
ATOM 1357 O O . ARG A 1 170 ? 5.442 1.835 -8.965 1.00 95.31 170 ARG A O 1
ATOM 1364 N N . ALA A 1 171 ? 5.933 -0.331 -8.561 1.00 97.00 171 ALA A N 1
ATOM 1365 C CA . ALA A 1 171 ? 4.747 -0.617 -7.756 1.00 97.00 171 ALA A CA 1
ATOM 1366 C C . ALA A 1 171 ? 5.161 -0.740 -6.292 1.00 97.00 171 ALA A C 1
ATOM 1368 O O . ALA A 1 171 ? 6.140 -1.413 -5.981 1.00 97.00 171 ALA A O 1
ATOM 1369 N N . GLU A 1 172 ? 4.419 -0.107 -5.398 1.00 97.31 172 GLU A N 1
ATOM 1370 C CA . GLU A 1 172 ? 4.679 -0.131 -3.967 1.00 97.31 172 GLU A CA 1
ATOM 1371 C C . GLU A 1 172 ? 3.462 -0.672 -3.225 1.00 97.31 172 GLU A C 1
ATOM 1373 O O . GLU A 1 172 ? 2.348 -0.179 -3.396 1.00 97.31 172 GLU A O 1
ATOM 1378 N N . LEU A 1 173 ? 3.683 -1.699 -2.404 1.00 98.12 173 LEU A N 1
ATOM 1379 C CA . LEU A 1 173 ? 2.668 -2.310 -1.551 1.00 98.12 173 LEU A CA 1
ATOM 1380 C C . LEU A 1 173 ? 3.065 -2.150 -0.085 1.00 98.12 173 LEU A C 1
ATOM 1382 O O . LEU A 1 173 ? 4.188 -2.479 0.297 1.00 98.12 173 LEU A O 1
ATOM 1386 N N . TRP A 1 174 ? 2.125 -1.692 0.735 1.00 97.81 174 TRP A N 1
ATOM 1387 C CA . TRP A 1 174 ? 2.271 -1.567 2.182 1.00 97.81 174 TRP A CA 1
ATOM 1388 C C . TRP A 1 174 ? 1.449 -2.646 2.867 1.00 97.81 174 TRP A C 1
ATOM 1390 O O . TRP A 1 174 ? 0.225 -2.687 2.715 1.00 97.81 174 TRP A O 1
ATOM 1400 N N . LEU A 1 175 ? 2.112 -3.517 3.623 1.00 98.12 175 LEU A N 1
ATOM 1401 C CA . LEU A 1 175 ? 1.481 -4.617 4.340 1.00 98.12 175 LEU A CA 1
ATOM 1402 C C . LEU A 1 175 ? 1.657 -4.440 5.849 1.00 98.12 175 LEU A C 1
ATOM 1404 O O . LEU A 1 175 ? 2.774 -4.289 6.330 1.00 98.12 175 LEU A O 1
ATOM 1408 N N . CYS A 1 176 ? 0.568 -4.525 6.609 1.00 97.44 176 CYS A N 1
ATOM 1409 C CA . CYS A 1 176 ? 0.605 -4.608 8.068 1.00 97.44 176 CYS A CA 1
ATOM 1410 C C . CYS A 1 176 ? 0.085 -5.983 8.487 1.00 97.44 176 CYS A C 1
ATOM 1412 O O . CYS A 1 176 ? -1.076 -6.302 8.241 1.00 97.44 176 CYS A O 1
ATOM 1414 N N . SER A 1 177 ? 0.943 -6.821 9.079 1.00 95.56 177 SER A N 1
ATOM 1415 C CA . SER A 1 177 ? 0.607 -8.219 9.409 1.00 95.56 177 SER A CA 1
ATOM 1416 C C . SER A 1 177 ? 0.005 -8.983 8.215 1.00 95.56 177 SER A C 1
ATOM 1418 O O . SER A 1 177 ? -1.054 -9.595 8.330 1.00 95.56 177 SER A O 1
ATOM 1420 N N . ASN A 1 178 ? 0.670 -8.906 7.056 1.00 96.56 178 ASN A N 1
ATOM 1421 C CA . ASN A 1 178 ? 0.261 -9.493 5.769 1.00 96.56 178 ASN A CA 1
ATOM 1422 C C . ASN A 1 178 ? -1.014 -8.905 5.132 1.00 96.56 178 ASN A C 1
ATOM 1424 O O . ASN A 1 178 ? -1.375 -9.308 4.025 1.00 96.56 178 ASN A O 1
ATOM 1428 N N . ILE A 1 179 ? -1.689 -7.956 5.784 1.00 96.69 179 ILE A N 1
ATOM 1429 C CA . ILE A 1 179 ? -2.863 -7.265 5.241 1.00 96.69 179 ILE A CA 1
ATOM 1430 C C . ILE A 1 179 ? -2.385 -6.093 4.391 1.00 96.69 179 ILE A C 1
ATOM 1432 O O . ILE A 1 179 ? -1.633 -5.253 4.882 1.00 96.69 179 ILE A O 1
ATOM 1436 N N . LEU A 1 180 ? -2.837 -6.008 3.142 1.00 97.56 180 LEU A N 1
ATOM 1437 C CA . LEU A 1 180 ? -2.575 -4.863 2.277 1.00 97.56 180 LEU A CA 1
ATOM 1438 C C . LEU A 1 180 ? -3.328 -3.633 2.805 1.00 97.56 180 LEU A C 1
ATOM 1440 O O . LEU A 1 180 ? -4.558 -3.604 2.815 1.00 97.56 180 LEU A O 1
ATOM 1444 N N . ILE A 1 181 ? -2.574 -2.623 3.229 1.00 96.81 181 ILE A N 1
ATOM 1445 C CA . ILE A 1 181 ? -3.094 -1.371 3.796 1.00 96.81 181 ILE A CA 1
ATOM 1446 C C . ILE A 1 181 ? -2.880 -0.166 2.882 1.00 96.81 181 ILE A C 1
ATOM 1448 O O . ILE A 1 181 ? -3.372 0.916 3.182 1.00 96.81 181 ILE A O 1
ATOM 1452 N N . GLY A 1 182 ? -2.134 -0.333 1.794 1.00 96.62 182 GLY A N 1
ATOM 1453 C CA . GLY A 1 182 ? -1.914 0.703 0.799 1.00 96.62 182 GLY A CA 1
ATOM 1454 C C . GLY A 1 182 ? -1.179 0.151 -0.412 1.00 96.62 182 GLY A C 1
ATOM 1455 O O . GLY A 1 182 ? -0.357 -0.758 -0.290 1.00 96.62 182 GLY A O 1
ATOM 1456 N N . ALA A 1 183 ? -1.494 0.693 -1.579 1.00 97.56 183 ALA A N 1
ATOM 1457 C CA . ALA A 1 183 ? -0.877 0.318 -2.837 1.00 97.56 183 ALA A CA 1
ATOM 1458 C C . ALA A 1 183 ? -0.777 1.535 -3.761 1.00 97.56 183 ALA A C 1
ATOM 1460 O O . ALA A 1 183 ? -1.675 2.382 -3.793 1.00 97.56 183 ALA A O 1
ATOM 1461 N N . GLU A 1 184 ? 0.305 1.630 -4.522 1.00 96.62 184 GLU A N 1
ATOM 1462 C CA . GLU A 1 184 ? 0.455 2.643 -5.568 1.00 96.62 184 GLU A CA 1
ATOM 1463 C C . GLU A 1 184 ? 1.422 2.211 -6.669 1.00 96.62 184 GLU A C 1
ATOM 1465 O O . GLU A 1 184 ? 2.268 1.339 -6.476 1.00 96.62 184 GLU A O 1
ATOM 1470 N N . VAL A 1 185 ? 1.306 2.859 -7.827 1.00 95.50 185 VAL A N 1
ATOM 1471 C CA . VAL A 1 185 ? 2.318 2.837 -8.884 1.00 95.50 185 VAL A CA 1
ATOM 1472 C C . VAL A 1 185 ? 2.836 4.252 -9.078 1.00 95.50 185 VAL A C 1
ATOM 1474 O O . VAL A 1 185 ? 2.053 5.196 -9.143 1.00 95.50 185 VAL A O 1
ATOM 1477 N N . TYR A 1 186 ? 4.149 4.422 -9.195 1.00 93.38 186 TYR A N 1
ATOM 1478 C CA . TYR A 1 186 ? 4.740 5.727 -9.467 1.00 93.38 186 TYR A CA 1
ATOM 1479 C C . TYR A 1 186 ? 5.869 5.652 -10.486 1.00 93.38 186 TYR A C 1
ATOM 1481 O O . TYR A 1 186 ? 6.564 4.646 -10.629 1.00 93.38 186 TYR A O 1
ATOM 1489 N N . ASP A 1 187 ? 6.061 6.750 -11.211 1.00 91.00 187 ASP A N 1
ATOM 1490 C CA . ASP A 1 187 ? 7.247 6.942 -12.043 1.00 91.00 187 ASP A CA 1
ATOM 1491 C C . ASP A 1 187 ? 8.425 7.329 -11.144 1.00 91.00 187 ASP A C 1
ATOM 1493 O O . ASP A 1 187 ? 8.405 8.376 -10.495 1.00 91.00 187 ASP A O 1
ATOM 1497 N N . ALA A 1 188 ? 9.477 6.509 -11.119 1.00 87.88 188 ALA A N 1
ATOM 1498 C CA . ALA A 1 188 ? 10.644 6.734 -10.275 1.00 87.88 188 ALA A CA 1
ATOM 1499 C C . ALA A 1 188 ? 11.347 8.074 -10.552 1.00 87.88 188 ALA A C 1
ATOM 1501 O O . ALA A 1 188 ? 11.994 8.615 -9.656 1.00 87.88 188 ALA A O 1
ATOM 1502 N N . LYS A 1 189 ? 11.218 8.634 -11.764 1.00 86.81 189 LYS A N 1
ATOM 1503 C CA . LYS A 1 189 ? 11.835 9.918 -12.130 1.00 86.81 189 LYS A CA 1
ATOM 1504 C C . LYS A 1 189 ? 11.011 11.107 -11.650 1.00 86.81 189 LYS A C 1
ATOM 1506 O O . LYS A 1 189 ? 11.572 12.059 -11.116 1.00 86.81 189 LYS A O 1
ATOM 1511 N N . THR A 1 190 ? 9.700 11.076 -11.880 1.00 88.25 190 THR A N 1
ATOM 1512 C CA . THR A 1 190 ? 8.811 12.221 -11.615 1.00 88.25 190 THR A CA 1
ATOM 1513 C C . THR A 1 190 ? 8.113 12.150 -10.259 1.00 88.25 190 THR A C 1
ATOM 1515 O O . THR A 1 190 ? 7.601 13.168 -9.800 1.00 88.25 190 THR A O 1
ATOM 1518 N N . GLN A 1 191 ? 8.115 10.982 -9.608 1.00 87.12 191 GLN A N 1
ATOM 1519 C CA . GLN A 1 191 ? 7.442 10.704 -8.332 1.00 87.12 191 GLN A CA 1
ATOM 1520 C C . GLN A 1 191 ? 5.929 10.976 -8.377 1.00 87.12 191 GLN A C 1
ATOM 1522 O O . GLN A 1 191 ? 5.293 11.266 -7.365 1.00 87.12 191 GLN A O 1
ATOM 1527 N N . ILE A 1 192 ? 5.335 10.898 -9.571 1.00 87.62 192 ILE A N 1
ATOM 1528 C CA . ILE A 1 192 ? 3.891 11.026 -9.751 1.00 87.62 192 ILE A CA 1
ATOM 1529 C C . ILE A 1 192 ? 3.247 9.683 -9.406 1.00 87.62 192 ILE A C 1
ATOM 1531 O O . ILE A 1 192 ? 3.510 8.687 -10.078 1.00 87.62 192 ILE A O 1
ATOM 1535 N N . MET A 1 193 ? 2.404 9.690 -8.372 1.00 90.12 193 MET A N 1
ATOM 1536 C CA . MET A 1 193 ? 1.673 8.525 -7.865 1.00 90.12 193 MET A CA 1
ATOM 1537 C C . MET A 1 193 ? 0.377 8.282 -8.647 1.00 90.12 193 MET A C 1
ATOM 1539 O O . MET A 1 193 ? -0.296 9.223 -9.081 1.00 90.12 193 MET A O 1
ATOM 1543 N N . GLN A 1 194 ? 0.015 7.012 -8.789 1.00 90.62 194 GLN A N 1
ATOM 1544 C CA . GLN A 1 194 ? -1.180 6.519 -9.464 1.00 90.62 194 GLN A CA 1
ATOM 1545 C C . GLN A 1 194 ? -1.782 5.362 -8.661 1.00 90.62 194 GLN A C 1
ATOM 1547 O O . GLN A 1 194 ? -1.068 4.622 -7.981 1.00 90.62 194 GLN A O 1
ATOM 1552 N N . SER A 1 195 ? -3.105 5.210 -8.737 1.00 90.94 195 SER A N 1
ATOM 1553 C CA . SER A 1 195 ? -3.794 4.040 -8.182 1.00 90.94 195 SER A CA 1
ATOM 1554 C C . SER A 1 195 ? -3.369 2.774 -8.920 1.00 90.94 195 SER A C 1
ATOM 1556 O O . SER A 1 195 ? -3.106 2.842 -10.124 1.00 90.94 195 SER A O 1
ATOM 1558 N N . VAL A 1 196 ? -3.356 1.643 -8.214 1.00 85.88 196 VAL A N 1
ATOM 1559 C CA . VAL A 1 196 ? -2.951 0.346 -8.783 1.00 85.88 196 VAL A CA 1
ATOM 1560 C C . VAL A 1 196 ? -4.078 -0.357 -9.516 1.00 85.88 196 VAL A C 1
ATOM 1562 O O . VAL A 1 196 ? -5.213 -0.384 -8.987 1.00 85.88 196 VAL A O 1
#

Foldseek 3Di:
DDDDDDDDDDPDPDPDDDDPDDDDDDDDDDDDDDDPVVVVVVVVVVVVVVVVVPPDVVVVVCVVCVVVVVVVVVVVVVVCVVVPPPPPDPDPWDFQPDPVSVQVVCVVVVWHWDFWDKDKDAQALDQPDPLSVVQCVLLVVVVAHSNVRHRAIWMKTWTFTDDPDPFGKIKIFIGGVRTTRGIWIAGPVPRDTDHD